Protein AF-0000000083111597 (afdb_homodimer)

Solvent-accessible surface area (backbone atoms only — not comparable to full-atom values): 18434 Å² total; per-residue (Å²): 134,82,78,75,77,78,80,79,78,76,76,79,63,82,72,73,72,82,71,74,77,73,72,79,72,72,71,72,65,56,97,67,39,36,37,60,84,30,27,34,78,43,50,42,91,71,59,70,67,36,67,46,85,88,50,60,86,83,31,44,30,33,30,76,76,36,69,44,53,78,35,78,45,59,27,33,34,40,36,35,31,22,46,19,25,28,46,39,30,24,26,28,64,31,47,38,44,32,36,26,36,36,45,50,37,26,38,33,31,38,76,65,86,56,77,88,45,34,39,79,37,43,48,56,10,37,39,36,37,36,50,65,33,38,25,33,38,30,19,58,50,89,44,89,57,48,18,32,33,44,38,32,41,46,24,42,27,70,75,42,61,73,54,78,90,48,69,64,63,38,81,88,135,84,80,79,78,79,82,80,80,79,77,80,68,81,75,72,73,80,72,74,78,74,71,79,70,74,70,74,64,56,98,68,41,36,38,61,85,32,28,33,77,44,52,44,90,70,59,70,66,35,68,46,85,86,49,59,87,83,31,44,30,31,32,76,77,36,69,46,54,79,35,77,43,59,25,33,34,41,36,36,31,21,47,19,26,28,45,38,29,26,26,28,65,30,48,39,46,32,35,26,35,37,45,48,37,26,39,32,33,39,79,64,85,55,74,88,45,33,39,80,35,42,48,55,10,37,38,37,36,35,49,67,32,38,24,32,38,30,19,58,50,89,45,89,58,46,17,33,32,44,38,32,41,46,24,42,28,71,74,42,60,74,54,78,90,48,68,64,62,39,79,88

Organism: NCBI:txid185642

Radius of gyration: 28.21 Å; Cα contacts (8 Å, |Δi|>4): 868; chains: 2; bounding box: 84×63×126 Å

Sequence (344 aa):
MLFAAPLLLAAVAAGDKPGRPGGIASSPPPASGPDPNETFVLPSDRIDFEPWGNLPPHSGEMAMLYGDFNKPGPYLVMMRWNPGWFSAPHTYATDRIQVVVSGTWFVNSGRDFQPGDAVPVGAGGYVKRAARTPHYDGVPADHADPAVIAVFGEGPVDMLLVDPAQPSWRRVMLFAAPLLLAAVAAGDKPGRPGGIASSPPPASGPDPNETFVLPSDRIDFEPWGNLPPHSGEMAMLYGDFNKPGPYLVMMRWNPGWFSAPHTYATDRIQVVVSGTWFVNSGRDFQPGDAVPVGAGGYVKRAARTPHYDGVPADHADPAVIAVFGEGPVDMLLVDPAQPSWRRV

Foldseek 3Di:
DPPPPPPPPPPPPPPPDPPDPPDPPLPPAPPDDDRCVVPNDDDPVRFDWDDDDPDDPQAKTKGWDADDLQDFDKTKMKMKGGAFKKFQKKFWQWKKKKFWAADWKWKDFDNDDDSVPTDIDGHGDIDMDHHPGIMMIGHHNPDDDMIMMIIMIGDNGPMGGSDPVDDRMDGD/DPPPDPDPPPPPPPPPDPPDPPDPPLPPAPPDDDRCVVPNDDDPVRFDWDDDDPDDPQAKTKGWDADDLQDFDKTKMKMKGGAFKKFQKKFWQWKKKKFWAADWKWKDFDNDDDSVPTDIDGHGDIDMDHHPGIMMIGHHNPDDDMIMMIIMIGDNGPMGGSDPVDDRMDGD

InterPro domains:
  IPR011051 RmlC-like cupin domain superfamily [SSF51182] (34-156)
  IPR014710 RmlC-like jelly roll fold [G3DSA:2.60.120.10] (44-166)

Secondary structure (DSSP, 8-state):
------------------------------SSS--TTTEEEE-GGG---EE-TTPPTTSEEEEEEES-TTSSEEEEEEEEEPTTEEEPSEE-SS-EEEEEEES-EEEEESSS--GGG-EEE-TT-EEEEPTT--EEEEE-TT--S-EEEEEEEEE----EES-TTS-SEEE-/------------------------------SSS--TTTEEEE-GGG---EE-TTPPTTSEEEEEEES-TTSSEEEEEEEEEPTTEEEPSEE-SS-EEEEEEES-EEEEESSS--GGG-EEE-TT-EEEEPTT--EEEEE-TT--S-EEEEEEEEE----EES-TTS-SEEE-

Structure (mmCIF, N/CA/C/O backbone):
data_AF-0000000083111597-model_v1
#
loop_
_entity.id
_entity.type
_entity.pdbx_description
1 polymer Cupin
#
loop_
_atom_site.group_PDB
_atom_site.id
_atom_site.type_symbol
_atom_site.label_atom_id
_atom_site.label_alt_id
_atom_site.label_comp_id
_atom_site.label_asym_id
_atom_site.label_entity_id
_atom_site.label_seq_id
_atom_site.pdbx_PDB_ins_code
_atom_site.Cartn_x
_atom_site.Cartn_y
_atom_site.Cartn_z
_atom_site.occupancy
_atom_site.B_iso_or_equiv
_atom_site.auth_seq_id
_atom_site.auth_comp_id
_atom_site.auth_asym_id
_atom_site.auth_atom_id
_atom_site.pdbx_PDB_model_num
ATOM 1 N N . MET A 1 1 ? 63.781 17.953 -49.719 1 25.58 1 MET A N 1
ATOM 2 C CA . MET A 1 1 ? 63.906 18.719 -48.5 1 25.58 1 MET A CA 1
ATOM 3 C C . MET A 1 1 ? 62.562 19.219 -48 1 25.58 1 MET A C 1
ATOM 5 O O . MET A 1 1 ? 62.219 20.391 -48.156 1 25.58 1 MET A O 1
ATOM 9 N N . LEU A 1 2 ? 61.531 18.422 -48.156 1 29.33 2 LEU A N 1
ATOM 10 C CA . LEU A 1 2 ? 60.125 18.844 -48.094 1 29.33 2 LEU A CA 1
ATOM 11 C C . LEU A 1 2 ? 59.781 19.328 -46.688 1 29.33 2 LEU A C 1
ATOM 13 O O . LEU A 1 2 ? 60 18.625 -45.719 1 29.33 2 LEU A O 1
ATOM 17 N N . PHE A 1 3 ? 59.688 20.688 -46.531 1 23.69 3 PHE A N 1
ATOM 18 C CA . PHE A 1 3 ? 59.531 21.469 -45.312 1 23.69 3 PHE A CA 1
ATOM 19 C C . PHE A 1 3 ? 58.219 21.109 -44.625 1 23.69 3 PHE A C 1
ATOM 21 O O . PHE A 1 3 ? 57.156 21.109 -45.25 1 23.69 3 PHE A O 1
ATOM 28 N N . ALA A 1 4 ? 58.25 20.25 -43.562 1 31.17 4 ALA A N 1
ATOM 29 C CA . ALA A 1 4 ? 57.219 19.734 -42.656 1 31.17 4 ALA A CA 1
ATOM 30 C C . ALA A 1 4 ? 56.562 20.875 -41.906 1 31.17 4 ALA A C 1
ATOM 32 O O . ALA A 1 4 ? 57.188 21.578 -41.125 1 31.17 4 ALA A O 1
ATOM 33 N N . ALA A 1 5 ? 55.625 21.594 -42.688 1 29.92 5 ALA A N 1
ATOM 34 C CA . ALA A 1 5 ? 55.062 22.766 -42.031 1 29.92 5 ALA A CA 1
ATOM 35 C C . ALA A 1 5 ? 54.5 22.406 -40.656 1 29.92 5 ALA A C 1
ATOM 37 O O . ALA A 1 5 ? 53.906 21.328 -40.469 1 29.92 5 ALA A O 1
ATOM 38 N N . PRO A 1 6 ? 55 23.031 -39.531 1 29.08 6 PRO A N 1
ATOM 39 C CA . PRO A 1 6 ? 54.688 22.844 -38.094 1 29.08 6 PRO A CA 1
ATOM 40 C C . PRO A 1 6 ? 53.25 23.203 -37.75 1 29.08 6 PRO A C 1
ATOM 42 O O . PRO A 1 6 ? 52.812 24.312 -38.062 1 29.08 6 PRO A O 1
ATOM 45 N N . LEU A 1 7 ? 52.25 22.266 -38.062 1 30.06 7 LEU A N 1
ATOM 46 C CA . LEU A 1 7 ? 50.875 22.641 -37.75 1 30.06 7 LEU A CA 1
ATOM 47 C C . LEU A 1 7 ? 50.719 23.141 -36.344 1 30.06 7 LEU A C 1
ATOM 49 O O . LEU A 1 7 ? 51.125 22.453 -35.375 1 30.06 7 LEU A O 1
ATOM 53 N N . LEU A 1 8 ? 50.688 24.469 -36.094 1 23.89 8 LEU A N 1
ATOM 54 C CA . LEU A 1 8 ? 50.531 25.219 -34.875 1 23.89 8 LEU A CA 1
ATOM 55 C C . LEU A 1 8 ? 49.281 24.75 -34.094 1 23.89 8 LEU A C 1
ATOM 57 O O . LEU A 1 8 ? 48.188 24.719 -34.656 1 23.89 8 LEU A O 1
ATOM 61 N N . LEU A 1 9 ? 49.406 23.875 -33.094 1 24.36 9 LEU A N 1
ATOM 62 C CA . LEU A 1 9 ? 48.438 23.375 -32.094 1 24.36 9 LEU A CA 1
ATOM 63 C C . LEU A 1 9 ? 47.844 24.531 -31.312 1 24.36 9 LEU A C 1
ATOM 65 O O . LEU A 1 9 ? 48.531 25.25 -30.594 1 24.36 9 LEU A O 1
ATOM 69 N N . ALA A 1 10 ? 47 25.406 -31.984 1 24.5 10 ALA A N 1
ATOM 70 C CA . ALA A 1 10 ? 46.438 26.453 -31.141 1 24.5 10 ALA A CA 1
ATOM 71 C C . ALA A 1 10 ? 45.719 25.844 -29.922 1 24.5 10 ALA A C 1
ATOM 73 O O . ALA A 1 10 ? 44.969 24.875 -30.062 1 24.5 10 ALA A O 1
ATOM 74 N N . ALA A 1 11 ? 46.312 25.953 -28.75 1 26.2 11 ALA A N 1
ATOM 75 C CA . ALA A 1 11 ? 45.812 25.688 -27.406 1 26.2 11 ALA A CA 1
ATOM 76 C C . ALA A 1 11 ? 44.531 26.438 -27.141 1 26.2 11 ALA A C 1
ATOM 78 O O . ALA A 1 11 ? 44.5 27.672 -27.203 1 26.2 11 ALA A O 1
ATOM 79 N N . VAL A 1 12 ? 43.406 26.047 -27.672 1 24.86 12 VAL A N 1
ATOM 80 C CA . VAL A 1 12 ? 42.156 26.75 -27.297 1 24.86 12 VAL A CA 1
ATOM 81 C C . VAL A 1 12 ? 42.062 26.812 -25.781 1 24.86 12 VAL A C 1
ATOM 83 O O . VAL A 1 12 ? 41.969 25.781 -25.109 1 24.86 12 VAL A O 1
ATOM 86 N N . ALA A 1 13 ? 42.625 27.766 -25.078 1 24.5 13 ALA A N 1
ATOM 87 C CA . ALA A 1 13 ? 42.531 28.062 -23.656 1 24.5 13 ALA A CA 1
ATOM 88 C C . ALA A 1 13 ? 41.094 28.281 -23.219 1 24.5 13 ALA A C 1
ATOM 90 O O . ALA A 1 13 ? 40.812 28.594 -22.062 1 24.5 13 ALA A O 1
ATOM 91 N N . ALA A 1 14 ? 40.031 28.25 -24.047 1 27.7 14 ALA A N 1
ATOM 92 C CA . ALA A 1 14 ? 38.969 29 -23.406 1 27.7 14 ALA A CA 1
ATOM 93 C C . ALA A 1 14 ? 38.625 28.422 -22.031 1 27.7 14 ALA A C 1
ATOM 95 O O . ALA A 1 14 ? 38.281 27.25 -21.922 1 27.7 14 ALA A O 1
ATOM 96 N N . GLY A 1 15 ? 39.281 28.828 -20.953 1 25.28 15 GLY A N 1
ATOM 97 C CA . GLY A 1 15 ? 38.969 28.625 -19.562 1 25.28 15 GLY A CA 1
ATOM 98 C C . GLY A 1 15 ? 37.5 28.906 -19.25 1 25.28 15 GLY A C 1
ATOM 99 O O . GLY A 1 15 ? 37.094 30.062 -19.062 1 25.28 15 GLY A O 1
ATOM 100 N N . ASP A 1 16 ? 36.562 28.438 -20.016 1 27.64 16 ASP A N 1
ATOM 101 C CA . ASP A 1 16 ? 35.25 28.922 -19.594 1 27.64 16 ASP A CA 1
ATOM 102 C C . ASP A 1 16 ? 35 28.656 -18.109 1 27.64 16 ASP A C 1
ATOM 104 O O . ASP A 1 16 ? 35.375 27.594 -17.594 1 27.64 16 ASP A O 1
ATOM 108 N N . LYS A 1 17 ? 34.938 29.688 -17.328 1 30.41 17 LYS A N 1
ATOM 109 C CA . LYS A 1 17 ? 34.625 29.734 -15.906 1 30.41 17 LYS A CA 1
ATOM 110 C C . LYS A 1 17 ? 33.406 28.859 -15.578 1 30.41 17 LYS A C 1
ATOM 112 O O . LYS A 1 17 ? 32.438 28.828 -16.312 1 30.41 17 LYS A O 1
ATOM 117 N N . PRO A 1 18 ? 33.5 27.859 -14.688 1 29.02 18 PRO A N 1
ATOM 118 C CA . PRO A 1 18 ? 32.406 27 -14.227 1 29.02 18 PRO A CA 1
ATOM 119 C C . PRO A 1 18 ? 31.172 27.781 -13.789 1 29.02 18 PRO A C 1
ATOM 121 O O . PRO A 1 18 ? 31.25 28.625 -12.883 1 29.02 18 PRO A O 1
ATOM 124 N N . GLY A 1 19 ? 30.359 28.312 -14.719 1 29.95 19 GLY A N 1
ATOM 125 C CA . GLY A 1 19 ? 29.172 28.984 -14.242 1 29.95 19 GLY A CA 1
ATOM 126 C C . GLY A 1 19 ? 28.469 28.25 -13.125 1 29.95 19 GLY A C 1
ATOM 127 O O . GLY A 1 19 ? 28.594 27.031 -13.008 1 29.95 19 GLY A O 1
ATOM 128 N N . ARG A 1 20 ? 28.219 28.969 -12 1 31.03 20 ARG A N 1
ATOM 129 C CA . ARG A 1 20 ? 27.5 28.531 -10.812 1 31.03 20 ARG A CA 1
ATOM 130 C C . ARG A 1 20 ? 26.203 27.828 -11.188 1 31.03 20 ARG A C 1
ATOM 132 O O . ARG A 1 20 ? 25.453 28.312 -12.031 1 31.03 20 ARG A O 1
ATOM 139 N N . PRO A 1 2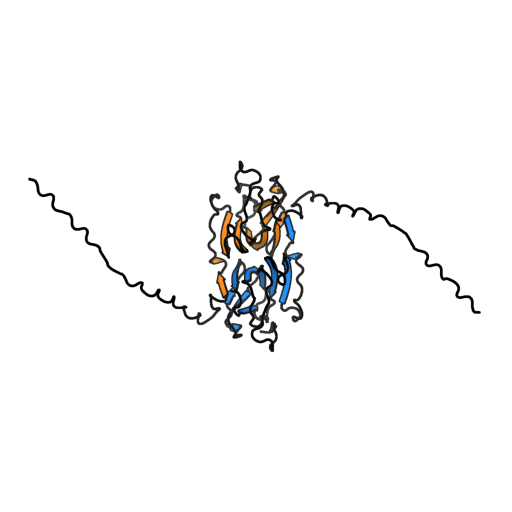1 ? 26.172 26.484 -11.086 1 29.11 21 PRO A N 1
ATOM 140 C CA . PRO A 1 21 ? 24.891 25.844 -11.367 1 29.11 21 PRO A CA 1
ATOM 141 C C . PRO A 1 21 ? 23.703 26.656 -10.875 1 29.11 21 PRO A C 1
ATOM 143 O O . PRO A 1 21 ? 23.734 27.203 -9.766 1 29.11 21 PRO A O 1
ATOM 146 N N . GLY A 1 22 ? 23.062 27.359 -11.758 1 28.8 22 GLY A N 1
ATOM 147 C CA . GLY A 1 22 ? 21.859 28.109 -11.422 1 28.8 22 GLY A CA 1
ATOM 148 C C . GLY A 1 22 ? 20.969 27.375 -10.438 1 28.8 22 GLY A C 1
ATOM 149 O O . GLY A 1 22 ? 20.922 26.141 -10.438 1 28.8 22 GLY A O 1
ATOM 150 N N . GLY A 1 23 ? 20.688 27.922 -9.32 1 28.41 23 GLY A N 1
ATOM 151 C CA . GLY A 1 23 ? 19.797 27.516 -8.25 1 28.41 23 GLY A CA 1
ATOM 152 C C . GLY A 1 23 ? 18.469 27.016 -8.75 1 28.41 23 GLY A C 1
ATOM 153 O O . GLY A 1 23 ? 17.844 27.625 -9.625 1 28.41 23 GLY A O 1
ATOM 154 N N . ILE A 1 24 ? 18.297 25.75 -9.008 1 31.2 24 ILE A N 1
ATOM 155 C CA . ILE A 1 24 ? 16.938 25.281 -9.273 1 31.2 24 ILE A CA 1
ATOM 156 C C . ILE A 1 24 ? 15.945 26.094 -8.438 1 31.2 24 ILE A C 1
ATOM 158 O O . ILE A 1 24 ? 16 26.078 -7.207 1 31.2 24 ILE A O 1
ATOM 162 N N . ALA A 1 25 ? 15.469 27.109 -8.969 1 35.25 25 ALA A N 1
ATOM 163 C CA . ALA A 1 25 ? 14.398 27.922 -8.391 1 35.25 25 ALA A CA 1
ATOM 164 C C . ALA A 1 25 ? 13.305 27.047 -7.785 1 35.25 25 ALA A C 1
ATOM 166 O O . ALA A 1 25 ? 12.766 26.172 -8.453 1 35.25 25 ALA A O 1
ATOM 167 N N . SER A 1 26 ? 13.289 26.734 -6.547 1 33.59 26 SER A N 1
ATOM 168 C CA . SER A 1 26 ? 12.148 26.141 -5.848 1 33.59 26 SER A CA 1
ATOM 169 C C . SER A 1 26 ? 10.836 26.781 -6.297 1 33.59 26 SER A C 1
ATOM 171 O O . SER A 1 26 ? 10.672 28 -6.207 1 33.59 26 SER A O 1
ATOM 173 N N . SER A 1 27 ? 10.242 26.297 -7.293 1 38.03 27 SER A N 1
ATOM 174 C CA . SER A 1 27 ? 8.953 26.891 -7.621 1 38.03 27 SER A CA 1
ATOM 175 C C . SER A 1 27 ? 8.172 27.234 -6.363 1 38.03 27 SER A C 1
ATOM 177 O O . SER A 1 27 ? 8.25 26.516 -5.359 1 38.03 27 SER A O 1
ATOM 179 N N . PRO A 1 28 ? 7.73 28.391 -6.184 1 42.41 28 PRO A N 1
ATOM 180 C CA . PRO A 1 28 ? 6.926 28.75 -5.016 1 42.41 28 PRO A CA 1
ATOM 181 C C . PRO A 1 28 ? 5.828 27.734 -4.715 1 42.41 28 PRO A C 1
ATOM 183 O O . PRO A 1 28 ? 5.359 27.047 -5.621 1 42.41 28 PRO A O 1
ATOM 186 N N . PRO A 1 29 ? 5.656 27.312 -3.482 1 47.03 29 PRO A N 1
ATOM 187 C CA . PRO A 1 29 ? 4.523 26.453 -3.119 1 47.03 29 PRO A CA 1
ATOM 188 C C . PRO A 1 29 ? 3.209 26.922 -3.744 1 47.03 29 PRO A C 1
ATOM 190 O O . PRO A 1 29 ? 3.031 28.109 -3.998 1 47.03 29 PRO A O 1
ATOM 193 N N . PRO A 1 30 ? 2.51 26.016 -4.348 1 48.88 30 PRO A N 1
ATOM 194 C CA . PRO A 1 30 ? 1.221 26.422 -4.918 1 48.88 30 PRO A CA 1
ATOM 195 C C . PRO A 1 30 ? 0.364 27.203 -3.934 1 48.88 30 PRO A C 1
ATOM 197 O O . PRO A 1 30 ? 0.511 27.062 -2.719 1 48.88 30 PRO A O 1
ATOM 200 N N . ALA A 1 31 ? -0.344 28.188 -4.375 1 57.16 31 ALA A N 1
ATOM 201 C CA . ALA A 1 31 ? -1.233 29.062 -3.602 1 57.16 31 ALA A CA 1
ATOM 202 C C . ALA A 1 31 ? -2.178 28.234 -2.732 1 57.16 31 ALA A C 1
ATOM 204 O O . ALA A 1 31 ? -2.561 28.656 -1.641 1 57.16 31 ALA A O 1
ATOM 205 N N . SER A 1 32 ? -2.598 26.922 -3.232 1 74.88 32 SER A N 1
ATOM 206 C CA . SER A 1 32 ? -3.414 26 -2.443 1 74.88 32 SER A CA 1
ATOM 207 C C . SER A 1 32 ? -2.941 24.562 -2.602 1 74.88 32 SER A C 1
ATOM 209 O O . SER A 1 32 ? -2.359 24.203 -3.629 1 74.88 32 SER A O 1
ATOM 211 N N . GLY A 1 33 ? -2.896 23.859 -1.479 1 86.06 33 GLY A N 1
ATOM 212 C CA . GLY A 1 33 ? -2.463 22.469 -1.501 1 86.06 33 GLY A CA 1
ATOM 213 C C . GLY A 1 33 ? -1.081 22.281 -0.911 1 86.06 33 GLY A C 1
ATOM 214 O O . GLY A 1 33 ? -0.464 23.219 -0.422 1 86.06 33 GLY A O 1
ATOM 215 N N . PRO A 1 34 ? -0.631 21.078 -0.954 1 96.19 34 PRO A N 1
ATOM 216 C CA . PRO A 1 34 ? 0.645 20.766 -0.304 1 96.19 34 PRO A CA 1
ATOM 217 C C . PRO A 1 34 ? 1.851 21.188 -1.141 1 96.19 34 PRO A C 1
ATOM 219 O O . PRO A 1 34 ? 1.774 21.203 -2.371 1 96.19 34 PRO A O 1
ATOM 222 N N . ASP A 1 35 ? 2.959 21.609 -0.477 1 96.12 35 ASP A N 1
ATOM 223 C CA . ASP A 1 35 ? 4.273 21.688 -1.103 1 96.12 35 ASP A CA 1
ATOM 224 C C . ASP A 1 35 ? 4.727 20.312 -1.615 1 96.12 35 ASP A C 1
ATOM 226 O O . ASP A 1 35 ? 4.914 19.391 -0.831 1 96.12 35 ASP A O 1
ATOM 230 N N . PRO A 1 36 ? 4.945 20.156 -2.908 1 96.12 36 PRO A N 1
ATOM 231 C CA . PRO A 1 36 ? 5.254 18.828 -3.455 1 96.12 36 PRO A CA 1
ATOM 232 C C . PRO A 1 36 ? 6.586 18.281 -2.949 1 96.12 36 PRO A C 1
ATOM 234 O O . PRO A 1 36 ? 6.84 17.078 -3.057 1 96.12 36 PRO A O 1
ATOM 237 N N . ASN A 1 37 ? 7.469 19.109 -2.4 1 96.75 37 ASN A N 1
ATOM 238 C CA . ASN A 1 37 ? 8.719 18.625 -1.821 1 96.75 37 ASN A CA 1
ATOM 239 C C . ASN A 1 37 ? 8.5 18.031 -0.431 1 96.75 37 ASN A C 1
ATOM 241 O O . ASN A 1 37 ? 9.367 17.328 0.092 1 96.75 37 ASN A O 1
ATOM 245 N N . GLU A 1 38 ? 7.371 18.359 0.143 1 98.38 38 GLU A N 1
ATOM 246 C CA . GLU A 1 38 ? 7.012 17.844 1.455 1 98.38 38 GLU A CA 1
ATOM 247 C C . GLU A 1 38 ? 5.992 16.703 1.337 1 98.38 38 GLU A C 1
ATOM 249 O O . GLU A 1 38 ? 6.129 15.672 1.984 1 98.38 38 GLU A O 1
ATOM 254 N N . THR A 1 39 ? 5.031 16.969 0.562 1 98.62 39 THR A N 1
ATOM 255 C CA . THR A 1 39 ? 3.959 16.016 0.268 1 98.62 39 THR A CA 1
ATOM 256 C C . THR A 1 39 ? 3.707 15.945 -1.235 1 98.62 39 THR A C 1
ATOM 258 O O . THR A 1 39 ? 3.225 16.906 -1.842 1 98.62 39 THR A O 1
ATOM 261 N N . PHE A 1 40 ? 4.066 14.844 -1.826 1 98.56 40 PHE A N 1
ATOM 262 C CA . PHE A 1 40 ? 3.836 14.586 -3.242 1 98.56 40 PHE A CA 1
ATOM 263 C C . PHE A 1 40 ? 2.533 13.82 -3.449 1 98.56 40 PHE A C 1
ATOM 265 O O . PHE A 1 40 ? 2.256 12.852 -2.736 1 98.56 40 PHE A O 1
ATOM 272 N N . VAL A 1 41 ? 1.703 14.258 -4.395 1 98.69 41 VAL A N 1
ATOM 273 C CA . VAL A 1 41 ? 0.417 13.625 -4.684 1 98.69 41 VAL A CA 1
ATOM 274 C C . VAL A 1 41 ? 0.357 13.227 -6.156 1 98.69 41 VAL A C 1
ATOM 276 O O . VAL A 1 41 ? 0.656 14.039 -7.039 1 98.69 41 VAL A O 1
ATOM 279 N N . LEU A 1 42 ? 0.018 12.031 -6.449 1 98.75 42 LEU A N 1
ATOM 280 C CA . LEU A 1 42 ? -0.251 11.516 -7.785 1 98.75 42 LEU A CA 1
ATOM 281 C C . LEU A 1 42 ? -1.619 10.844 -7.844 1 98.75 42 LEU A C 1
ATOM 283 O O . LEU A 1 42 ? -1.775 9.703 -7.398 1 98.75 42 LEU A O 1
ATOM 287 N N . PRO A 1 43 ? -2.615 11.555 -8.43 1 98.56 43 PRO A N 1
ATOM 288 C CA . PRO A 1 43 ? -3.939 10.938 -8.555 1 98.56 43 PRO A CA 1
ATOM 289 C C . PRO A 1 43 ? -3.922 9.664 -9.391 1 98.56 43 PRO A C 1
ATOM 291 O O . PRO A 1 43 ? -3.064 9.508 -10.266 1 98.56 43 PRO A O 1
ATOM 294 N N . SER A 1 44 ? -4.91 8.82 -9.102 1 98.56 44 SER A N 1
ATOM 295 C CA . SER A 1 44 ? -4.922 7.496 -9.719 1 98.56 44 SER A CA 1
ATOM 296 C C . SER A 1 44 ? -4.988 7.594 -11.242 1 98.56 44 SER A C 1
ATOM 298 O O . SER A 1 44 ? -4.402 6.773 -11.945 1 98.56 44 SER A O 1
ATOM 300 N N . ASP A 1 45 ? -5.648 8.578 -11.766 1 97.75 45 ASP A N 1
ATOM 301 C CA . ASP A 1 45 ? -5.863 8.688 -13.203 1 97.75 45 ASP A CA 1
ATOM 302 C C . ASP A 1 45 ? -4.613 9.219 -13.906 1 97.75 45 ASP A C 1
ATOM 304 O O . ASP A 1 45 ? -4.559 9.258 -15.133 1 97.75 45 ASP A O 1
ATOM 308 N N . ARG A 1 46 ? -3.596 9.617 -13.117 1 98.19 46 ARG A N 1
ATOM 309 C CA . ARG A 1 46 ? -2.355 10.125 -13.695 1 98.19 46 ARG A CA 1
ATOM 310 C C . ARG A 1 46 ? -1.229 9.109 -13.547 1 98.19 46 ARG A C 1
ATOM 312 O O . ARG A 1 46 ? -0.082 9.391 -13.906 1 98.19 46 ARG A O 1
ATOM 319 N N . ILE A 1 47 ? -1.553 8.016 -12.945 1 98.31 47 ILE A N 1
ATOM 320 C CA . ILE A 1 47 ? -0.557 6.953 -12.867 1 98.31 47 ILE A CA 1
ATOM 321 C C . ILE A 1 47 ? -0.375 6.316 -14.242 1 98.31 47 ILE A C 1
ATOM 323 O O . ILE A 1 47 ? -1.341 5.844 -14.844 1 98.31 47 ILE A O 1
ATOM 327 N N . ASP A 1 48 ? 0.825 6.289 -14.727 1 96.19 48 ASP A N 1
ATOM 328 C CA . ASP A 1 48 ? 1.152 5.789 -16.062 1 96.19 48 ASP A CA 1
ATOM 329 C C . ASP A 1 48 ? 1.598 4.328 -16 1 96.19 48 ASP A C 1
ATOM 331 O O . ASP A 1 48 ? 2.785 4.043 -15.844 1 96.19 48 ASP A O 1
ATOM 335 N N . PHE A 1 49 ? 0.626 3.486 -16.234 1 96.5 49 PHE A N 1
ATOM 336 C CA . PHE A 1 49 ? 0.926 2.059 -16.266 1 96.5 49 PHE A CA 1
ATOM 337 C C . PHE A 1 49 ? 1.586 1.68 -17.594 1 96.5 49 PHE A C 1
ATOM 339 O O . PHE A 1 49 ? 1.153 2.121 -18.656 1 96.5 49 PHE A O 1
ATOM 34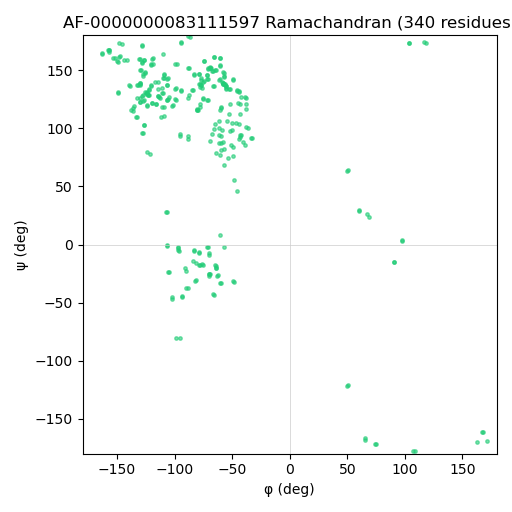6 N N . GLU A 1 50 ? 2.607 0.889 -17.453 1 94.12 50 GLU A N 1
ATOM 347 C CA . GLU A 1 50 ? 3.291 0.375 -18.641 1 94.12 50 GLU A CA 1
ATOM 348 C C . GLU A 1 50 ? 3.363 -1.149 -18.609 1 94.12 50 GLU A C 1
ATOM 350 O O . GLU A 1 50 ? 3.449 -1.755 -17.547 1 94.12 50 GLU A O 1
ATOM 355 N N . PRO A 1 51 ? 3.318 -1.689 -19.828 1 90.88 51 PRO A N 1
ATOM 356 C CA . PRO A 1 51 ? 3.551 -3.135 -19.828 1 90.88 51 PRO A CA 1
ATOM 357 C C . PRO A 1 51 ? 4.891 -3.518 -19.203 1 90.88 51 PRO A C 1
ATOM 359 O O . PRO A 1 51 ? 5.879 -2.801 -19.359 1 90.88 51 PRO A O 1
ATOM 362 N N . TRP A 1 52 ? 4.758 -4.465 -18.516 1 78 52 TRP A N 1
ATOM 363 C CA . TRP A 1 52 ? 5.988 -4.977 -17.922 1 78 52 TRP A CA 1
ATOM 364 C C . TRP A 1 52 ? 6.793 -5.773 -18.938 1 78 52 TRP A C 1
ATOM 366 O O . TRP A 1 52 ? 6.34 -6.812 -19.422 1 78 52 TRP A O 1
ATOM 376 N N . GLY A 1 53 ? 7.992 -5.297 -19.203 1 76 53 GLY A N 1
ATOM 377 C CA . GLY A 1 53 ? 8.914 -6.039 -20.047 1 76 53 GLY A CA 1
ATOM 378 C C . GLY A 1 53 ? 8.305 -6.477 -21.359 1 76 53 GLY A C 1
ATOM 379 O O . GLY A 1 53 ? 7.82 -5.648 -22.141 1 76 53 GLY A O 1
ATOM 380 N N . ASN A 1 54 ? 8.367 -7.816 -21.453 1 80.75 54 ASN A N 1
ATOM 381 C CA . ASN A 1 54 ? 7.957 -8.453 -22.703 1 80.75 54 ASN A CA 1
ATOM 382 C C . ASN A 1 54 ? 6.617 -9.172 -22.547 1 80.75 54 ASN A C 1
ATOM 384 O O . ASN A 1 54 ? 6.328 -10.117 -23.281 1 80.75 54 ASN A O 1
ATOM 388 N N . LEU A 1 55 ? 5.898 -8.625 -21.641 1 85.88 55 LEU A N 1
ATOM 389 C CA . LEU A 1 55 ? 4.59 -9.242 -21.453 1 85.88 55 LEU A CA 1
ATOM 390 C C . LEU A 1 55 ? 3.676 -8.945 -22.641 1 85.88 55 LEU A C 1
ATOM 392 O O . LEU A 1 55 ? 3.824 -7.914 -23.297 1 85.88 55 LEU A O 1
ATOM 396 N N . PRO A 1 56 ? 2.738 -9.922 -22.844 1 84.38 56 PRO A N 1
ATOM 397 C CA . PRO A 1 56 ? 1.762 -9.648 -23.906 1 84.38 56 PRO A CA 1
ATOM 398 C C . PRO A 1 56 ? 0.978 -8.359 -23.656 1 84.38 56 PRO A C 1
ATOM 400 O O . PRO A 1 56 ? 0.729 -7.992 -22.516 1 84.38 56 PRO A O 1
ATOM 403 N N . PRO A 1 57 ? 0.645 -7.762 -24.797 1 83.38 57 PRO A N 1
ATOM 404 C CA . PRO A 1 57 ? -0.184 -6.566 -24.625 1 83.38 57 PRO A CA 1
ATOM 405 C C . PRO A 1 57 ? -1.47 -6.844 -23.844 1 83.38 57 PRO A C 1
ATOM 407 O O . PRO A 1 57 ? -2.078 -7.902 -24.016 1 83.38 57 PRO A O 1
ATOM 410 N N . HIS A 1 58 ? -1.88 -5.992 -22.938 1 85.56 58 HIS A N 1
ATOM 411 C CA . HIS A 1 58 ? -3.119 -6.02 -22.156 1 85.56 58 HIS A CA 1
ATOM 412 C C . HIS A 1 58 ? -3.139 -7.191 -21.188 1 85.56 58 HIS A C 1
ATOM 414 O O . HIS A 1 58 ? -4.184 -7.805 -20.969 1 85.56 58 HIS A O 1
ATOM 420 N N . SER A 1 59 ? -1.997 -7.664 -20.766 1 92.56 59 SER A N 1
ATOM 421 C CA . SER A 1 59 ? -1.915 -8.711 -19.766 1 92.56 59 SER A CA 1
ATOM 422 C C . SER A 1 59 ? -1.637 -8.133 -18.375 1 92.56 59 SER A C 1
ATOM 424 O O . SER A 1 59 ? -2.566 -7.801 -17.641 1 92.56 59 SER A O 1
ATOM 426 N N . GLY A 1 60 ? -0.423 -7.84 -18.141 1 94.25 60 GLY A N 1
ATOM 427 C CA . GLY A 1 60 ? -0.005 -7.168 -16.922 1 94.25 60 GLY A CA 1
ATOM 428 C C . GLY A 1 60 ? 0.694 -5.844 -17.172 1 94.25 60 GLY A C 1
ATOM 429 O O . GLY A 1 60 ? 1.457 -5.715 -18.141 1 94.25 60 GLY A O 1
ATOM 430 N N . GLU A 1 61 ? 0.35 -4.883 -16.406 1 96 61 GLU A N 1
ATOM 431 C CA . GLU A 1 61 ? 0.995 -3.572 -16.453 1 96 61 GLU A CA 1
ATOM 432 C C . GLU A 1 61 ? 1.457 -3.139 -15.07 1 96 61 GLU A C 1
ATOM 434 O O . GLU A 1 61 ? 0.994 -3.672 -14.055 1 96 61 GLU A O 1
ATOM 439 N N . MET A 1 62 ? 2.455 -2.242 -15.062 1 96.25 62 MET A N 1
ATOM 440 C CA . MET A 1 62 ? 2.887 -1.756 -13.758 1 96.25 62 MET A CA 1
ATOM 441 C C . MET A 1 62 ? 3.361 -0.309 -13.844 1 96.25 62 MET A C 1
ATOM 443 O O . MET A 1 62 ? 3.598 0.206 -14.938 1 96.25 62 MET A O 1
ATOM 447 N N . ALA A 1 63 ? 3.434 0.35 -12.773 1 97.81 63 ALA A N 1
ATOM 448 C CA . ALA A 1 63 ? 4.02 1.67 -12.547 1 97.81 63 ALA A CA 1
ATOM 449 C C . ALA A 1 63 ? 4.855 1.691 -11.273 1 97.81 63 ALA A C 1
ATOM 451 O O . ALA A 1 63 ? 4.344 1.427 -10.18 1 97.81 63 ALA A O 1
ATOM 452 N N . MET A 1 64 ? 6.141 1.947 -11.383 1 97.81 64 MET A N 1
ATOM 453 C CA . MET A 1 64 ? 6.996 2.119 -10.211 1 97.81 64 MET A CA 1
ATOM 454 C C . MET A 1 64 ? 6.836 3.518 -9.617 1 97.81 64 MET A C 1
ATOM 456 O O . MET A 1 64 ? 7.211 4.508 -10.25 1 97.81 64 MET A O 1
ATOM 460 N N . LEU A 1 65 ? 6.348 3.576 -8.438 1 98.81 65 LEU A N 1
ATOM 461 C CA . LEU A 1 65 ? 5.98 4.883 -7.898 1 98.81 65 LEU A CA 1
ATOM 462 C C . LEU A 1 65 ? 6.988 5.344 -6.852 1 98.81 65 LEU A C 1
ATOM 464 O O . LEU A 1 65 ? 7.078 6.535 -6.551 1 98.81 65 LEU A O 1
ATOM 468 N N . TYR A 1 66 ? 7.707 4.418 -6.234 1 98.81 66 TYR A N 1
ATOM 469 C CA . TYR A 1 66 ? 8.711 4.727 -5.227 1 98.81 66 TYR A CA 1
ATOM 470 C C . TYR A 1 66 ? 9.836 3.697 -5.246 1 98.81 66 TYR A C 1
ATOM 472 O O . TYR A 1 66 ? 9.586 2.492 -5.195 1 98.81 66 TYR A O 1
ATOM 480 N N . GLY A 1 67 ? 11.039 4.18 -5.258 1 98.56 67 GLY A N 1
ATOM 481 C CA . GLY A 1 67 ? 12.188 3.289 -5.273 1 98.56 67 GLY A CA 1
ATOM 482 C C . GLY A 1 67 ? 12.289 2.473 -6.547 1 98.56 67 GLY A C 1
ATOM 483 O O . GLY A 1 67 ? 11.711 2.836 -7.574 1 98.56 67 GLY A O 1
ATOM 484 N N . ASP A 1 68 ? 13.156 1.511 -6.488 1 98.19 68 ASP A N 1
ATOM 485 C CA . ASP A 1 68 ? 13.438 0.529 -7.527 1 98.19 68 ASP A CA 1
ATOM 486 C C . ASP A 1 68 ? 13.562 -0.875 -6.941 1 98.19 68 ASP A C 1
ATOM 488 O O . ASP A 1 68 ? 14.5 -1.16 -6.195 1 98.19 68 ASP A O 1
ATOM 492 N N . PHE A 1 69 ? 12.586 -1.745 -7.355 1 97.56 69 PHE A N 1
ATOM 493 C CA . PHE A 1 69 ? 12.555 -3.041 -6.688 1 97.56 69 PHE A CA 1
ATOM 494 C C . PHE A 1 69 ? 13.75 -3.891 -7.102 1 97.56 69 PHE A C 1
ATOM 496 O O . PHE A 1 69 ? 13.961 -4.98 -6.562 1 97.56 69 PHE A O 1
ATOM 503 N N . ASN A 1 70 ? 14.617 -3.434 -7.996 1 97.5 70 ASN A N 1
ATOM 504 C CA . ASN A 1 70 ? 15.836 -4.141 -8.383 1 97.5 70 ASN A CA 1
ATOM 505 C C . ASN A 1 70 ? 17.047 -3.643 -7.594 1 97.5 70 ASN A C 1
ATOM 507 O O . ASN A 1 70 ? 18.156 -4.145 -7.773 1 97.5 70 ASN A O 1
ATOM 511 N N . LYS A 1 71 ? 16.875 -2.648 -6.824 1 98.5 71 LYS A N 1
ATOM 512 C CA . LYS A 1 71 ? 17.938 -2.049 -6.02 1 98.5 71 LYS A CA 1
ATOM 513 C C . LYS A 1 71 ? 17.609 -2.139 -4.531 1 98.5 71 LYS A C 1
ATOM 515 O O . LYS A 1 71 ? 16.453 -2.326 -4.152 1 98.5 71 LYS A O 1
ATOM 520 N N . PRO A 1 72 ? 18.641 -2.012 -3.697 1 98.38 72 PRO A N 1
ATOM 521 C CA . PRO A 1 72 ? 18.375 -2.039 -2.258 1 98.38 72 PRO A CA 1
ATOM 522 C C . PRO A 1 72 ? 17.453 -0.902 -1.808 1 98.38 72 PRO A C 1
ATOM 524 O O . PRO A 1 72 ? 17.578 0.226 -2.291 1 98.38 72 PRO A O 1
ATOM 527 N N . GLY A 1 73 ? 16.562 -1.204 -0.865 1 98.12 73 GLY A N 1
ATOM 528 C CA . GLY A 1 73 ? 15.703 -0.189 -0.271 1 98.12 73 GLY A CA 1
ATOM 529 C C . GLY A 1 73 ? 14.227 -0.44 -0.507 1 98.12 73 GLY A C 1
ATOM 530 O O . GLY A 1 73 ? 13.859 -1.386 -1.205 1 98.12 73 GLY A O 1
ATOM 531 N N . PRO A 1 74 ? 13.391 0.367 0.125 1 98.75 74 PRO A N 1
ATOM 532 C CA . PRO A 1 74 ? 11.945 0.212 -0.025 1 98.75 74 PRO A CA 1
ATOM 533 C C . PRO A 1 74 ? 11.453 0.571 -1.426 1 98.75 74 PRO A C 1
ATOM 535 O O . PRO A 1 74 ? 12.07 1.386 -2.111 1 98.75 74 PRO A O 1
ATOM 538 N N . TYR A 1 75 ? 10.328 -0.075 -1.813 1 98.81 75 TYR A N 1
ATOM 539 C CA . TYR A 1 75 ? 9.719 0.259 -3.096 1 98.81 75 TYR A CA 1
ATOM 540 C C . TYR A 1 75 ? 8.203 0.185 -3.01 1 98.81 75 TYR A C 1
ATOM 542 O O . TYR A 1 75 ? 7.652 -0.438 -2.096 1 98.81 75 TYR A O 1
ATOM 550 N N . LEU A 1 76 ? 7.543 0.863 -3.918 1 98.94 76 LEU A N 1
ATOM 551 C CA . LEU A 1 76 ? 6.133 0.707 -4.258 1 98.94 76 LEU A CA 1
ATOM 552 C C . LEU A 1 76 ? 5.949 0.567 -5.766 1 98.94 76 LEU A C 1
ATOM 554 O O . LEU A 1 76 ? 6.395 1.427 -6.531 1 98.94 76 LEU A O 1
ATOM 558 N N . VAL A 1 77 ? 5.301 -0.465 -6.137 1 98.69 77 VAL A N 1
ATOM 559 C CA . VAL A 1 77 ? 4.875 -0.647 -7.52 1 98.69 77 VAL A CA 1
ATOM 560 C C . VAL A 1 77 ? 3.367 -0.886 -7.566 1 98.69 77 VAL A C 1
ATOM 562 O O . VAL A 1 77 ? 2.834 -1.677 -6.785 1 98.69 77 VAL A O 1
ATOM 565 N N . MET A 1 78 ? 2.695 -0.166 -8.398 1 98.75 78 MET A N 1
ATOM 566 C CA . MET A 1 78 ? 1.31 -0.499 -8.711 1 98.75 78 MET A CA 1
ATOM 567 C C . MET A 1 78 ? 1.237 -1.503 -9.859 1 98.75 78 MET A C 1
ATOM 569 O O . MET A 1 78 ? 1.849 -1.298 -10.906 1 98.75 78 MET A O 1
ATOM 573 N N . MET A 1 79 ? 0.508 -2.561 -9.617 1 97.94 79 MET A N 1
ATOM 574 C CA . MET A 1 79 ? 0.361 -3.594 -10.641 1 97.94 79 MET A CA 1
ATOM 575 C C . MET A 1 79 ? -1.094 -3.719 -11.078 1 97.94 79 MET A C 1
ATOM 577 O O . MET A 1 79 ? -2.006 -3.662 -10.25 1 97.94 79 MET A O 1
ATOM 581 N N . ARG A 1 80 ? -1.258 -3.887 -12.336 1 97.5 80 ARG A N 1
ATOM 582 C CA . ARG A 1 80 ? -2.576 -4.141 -12.914 1 97.5 80 ARG A CA 1
ATOM 583 C C . ARG A 1 80 ? -2.607 -5.484 -13.633 1 97.5 80 ARG A C 1
ATOM 585 O O . ARG A 1 80 ? -1.809 -5.723 -14.547 1 97.5 80 ARG A O 1
ATOM 592 N N . TRP A 1 81 ? -3.486 -6.32 -13.211 1 97.25 81 TRP A N 1
ATOM 593 C CA . TRP A 1 81 ? -3.729 -7.617 -13.836 1 97.25 81 TRP A CA 1
ATOM 594 C C . TRP A 1 81 ? -4.992 -7.578 -14.688 1 97.25 81 TRP A C 1
ATOM 596 O O . TRP A 1 81 ? -6.094 -7.375 -14.172 1 97.25 81 TRP A O 1
ATOM 606 N N . ASN A 1 82 ? -4.875 -7.824 -15.938 1 96.94 82 ASN A N 1
ATOM 607 C CA . ASN A 1 82 ? -6.051 -7.914 -16.797 1 96.94 82 ASN A CA 1
ATOM 608 C C . ASN A 1 82 ? -6.625 -9.328 -16.812 1 96.94 82 ASN A C 1
ATOM 610 O O . ASN A 1 82 ? -5.898 -10.297 -16.625 1 96.94 82 ASN A O 1
ATOM 614 N N . PRO A 1 83 ? -7.914 -9.383 -17.047 1 97.62 83 PRO A N 1
ATOM 615 C CA . PRO A 1 83 ? -8.562 -10.695 -17.047 1 97.62 83 PRO A CA 1
ATOM 616 C C . PRO A 1 83 ? -7.945 -11.656 -18.062 1 97.62 83 PRO A C 1
ATOM 618 O O . PRO A 1 83 ? -7.594 -11.25 -19.172 1 97.62 83 PRO A O 1
ATOM 621 N N . GLY A 1 84 ? -7.797 -12.938 -17.594 1 97.56 84 GLY A N 1
ATOM 622 C CA . GLY A 1 84 ? -7.332 -13.992 -18.484 1 97.56 84 GLY A CA 1
ATOM 623 C C . GLY A 1 84 ? -5.848 -14.266 -18.359 1 97.56 84 GLY A C 1
ATOM 624 O O . GLY A 1 84 ? -5.309 -15.125 -19.062 1 97.56 84 GLY A O 1
ATOM 625 N N . TRP A 1 85 ? -5.18 -13.578 -17.438 1 96.56 85 TRP A N 1
ATOM 626 C CA . TRP A 1 85 ? -3.729 -13.719 -17.344 1 96.56 85 TRP A CA 1
ATOM 627 C C . TRP A 1 85 ? -3.299 -14 -15.914 1 96.56 85 TRP A C 1
ATOM 629 O O . TRP A 1 85 ? -3.85 -13.43 -14.969 1 96.56 85 TRP A O 1
ATOM 639 N N . PHE A 1 86 ? -2.33 -14.922 -15.773 1 97.19 86 PHE A N 1
ATOM 640 C CA . PHE A 1 86 ? -1.667 -15.234 -14.516 1 97.19 86 PHE A CA 1
ATOM 641 C C . PHE A 1 86 ? -0.152 -15.195 -14.672 1 97.19 86 PHE A C 1
ATOM 643 O O . PHE A 1 86 ? 0.371 -15.453 -15.758 1 97.19 86 PHE A O 1
ATOM 650 N N . SER A 1 87 ? 0.522 -14.859 -13.633 1 96.38 87 SER A N 1
ATOM 651 C CA . SER A 1 87 ? 1.952 -15.141 -13.57 1 96.38 87 SER A CA 1
ATOM 652 C C . SER A 1 87 ? 2.211 -16.641 -13.461 1 96.38 87 SER A C 1
ATOM 654 O O . SER A 1 87 ? 1.384 -17.391 -12.93 1 96.38 87 SER A O 1
ATOM 656 N N . ALA A 1 88 ? 3.393 -17.062 -13.961 1 96.25 88 ALA A N 1
ATOM 657 C CA . ALA A 1 88 ? 3.887 -18.406 -13.641 1 96.25 88 ALA A CA 1
ATOM 658 C C . ALA A 1 88 ? 4.398 -18.469 -12.203 1 96.25 88 ALA A C 1
ATOM 660 O O . ALA A 1 88 ? 4.727 -17.438 -11.609 1 96.25 88 ALA A O 1
ATOM 661 N N . PRO A 1 89 ? 4.441 -19.672 -11.664 1 98.19 89 PRO A N 1
ATOM 662 C CA . PRO A 1 89 ? 5.008 -19.781 -10.32 1 98.19 89 PRO A CA 1
ATOM 663 C C . PRO A 1 89 ? 6.418 -19.203 -10.227 1 98.19 89 PRO A C 1
ATOM 665 O O . PRO A 1 89 ? 7.266 -19.5 -11.078 1 98.19 89 PRO A O 1
ATOM 668 N N . HIS A 1 90 ? 6.703 -18.453 -9.258 1 98.5 90 HIS A N 1
ATOM 669 C CA . HIS A 1 90 ? 7.977 -17.766 -9.055 1 98.5 90 HIS A CA 1
ATOM 670 C C . HIS A 1 90 ? 8.188 -17.406 -7.59 1 98.5 90 HIS A C 1
ATOM 672 O O . HIS A 1 90 ? 7.277 -17.578 -6.77 1 98.5 90 HIS A O 1
ATOM 678 N N . THR A 1 91 ? 9.43 -17.016 -7.246 1 98.69 91 THR A N 1
ATOM 679 C CA . THR A 1 91 ? 9.781 -16.562 -5.906 1 98.69 91 THR A CA 1
ATOM 680 C C . THR A 1 91 ? 10.469 -15.195 -5.961 1 98.69 91 THR A C 1
ATOM 682 O O . THR A 1 91 ? 10.969 -14.789 -7.012 1 98.69 91 THR A O 1
ATOM 685 N N . TYR A 1 92 ? 10.453 -14.508 -4.875 1 98.75 92 TYR A N 1
ATOM 686 C CA . TYR A 1 92 ? 11.219 -13.289 -4.652 1 98.75 92 TYR A CA 1
ATOM 687 C C . TYR A 1 92 ? 12.156 -13.445 -3.461 1 98.75 92 TYR A C 1
ATOM 689 O O . TYR A 1 92 ? 11.875 -14.211 -2.535 1 98.75 92 TYR A O 1
ATOM 697 N N . ALA A 1 93 ? 13.25 -12.664 -3.445 1 98.81 93 ALA A N 1
ATOM 698 C CA . ALA A 1 93 ? 14.25 -12.758 -2.383 1 98.81 93 ALA A CA 1
ATOM 699 C C . ALA A 1 93 ? 13.742 -12.109 -1.098 1 98.81 93 ALA A C 1
ATOM 701 O O . ALA A 1 93 ? 14.297 -12.344 -0.02 1 98.81 93 ALA A O 1
ATOM 702 N N . THR A 1 94 ? 12.75 -11.312 -1.207 1 98.69 94 THR A N 1
ATOM 703 C CA . THR A 1 94 ? 12.211 -10.57 -0.07 1 98.69 94 THR A CA 1
ATOM 704 C C . THR A 1 94 ? 10.703 -10.742 0.018 1 98.69 94 THR A C 1
ATOM 706 O O . THR A 1 94 ? 10.062 -11.203 -0.936 1 98.69 94 THR A O 1
ATOM 709 N N . ASP A 1 95 ? 10.133 -10.492 1.215 1 98.88 95 ASP A N 1
ATOM 710 C CA . ASP A 1 95 ? 8.68 -10.516 1.352 1 98.88 95 ASP A CA 1
ATOM 711 C C . ASP A 1 95 ? 8.016 -9.531 0.382 1 98.88 95 ASP A C 1
ATOM 713 O O . ASP A 1 95 ? 8.555 -8.461 0.116 1 98.88 95 ASP A O 1
ATOM 717 N N . ARG A 1 96 ? 6.887 -9.891 -0.121 1 98.81 96 ARG A N 1
ATOM 718 C CA . ARG A 1 96 ? 6.004 -8.961 -0.816 1 98.81 96 ARG A CA 1
ATOM 719 C C . ARG A 1 96 ? 4.809 -8.586 0.052 1 98.81 96 ARG A C 1
ATOM 721 O O . ARG A 1 96 ? 4.141 -9.461 0.607 1 98.81 96 ARG A O 1
ATOM 728 N N . ILE A 1 97 ? 4.602 -7.34 0.209 1 98.94 97 ILE A N 1
ATOM 729 C CA . ILE A 1 97 ? 3.557 -6.742 1.035 1 98.94 97 ILE A CA 1
ATOM 730 C C . ILE A 1 97 ? 2.525 -6.051 0.146 1 98.94 97 ILE A C 1
ATOM 732 O O . ILE A 1 97 ? 2.812 -5.016 -0.458 1 98.94 97 ILE A O 1
ATOM 736 N N . GLN A 1 98 ? 1.303 -6.66 0.087 1 98.94 98 GLN A N 1
ATOM 737 C CA . GLN A 1 98 ? 0.452 -6.266 -1.029 1 98.94 98 GLN A CA 1
ATOM 738 C C . GLN A 1 98 ? -0.963 -5.945 -0.555 1 98.94 98 GLN A C 1
ATOM 740 O O . GLN A 1 98 ? -1.506 -6.637 0.309 1 98.94 98 GLN A O 1
ATOM 745 N N . VAL A 1 99 ? -1.536 -4.891 -1.055 1 99 99 VAL A N 1
ATOM 746 C CA . VAL A 1 99 ? -2.92 -4.512 -0.791 1 99 99 VAL A CA 1
ATOM 747 C C . VAL A 1 99 ? -3.676 -4.363 -2.109 1 99 99 VAL A C 1
ATOM 749 O O . VAL A 1 99 ? -3.211 -3.68 -3.025 1 99 99 VAL A O 1
ATOM 752 N N . VAL A 1 100 ? -4.852 -4.996 -2.184 1 99 100 VAL A N 1
ATOM 753 C CA . VAL A 1 100 ? -5.688 -4.832 -3.369 1 99 100 VAL A CA 1
ATOM 754 C C . VAL A 1 100 ? -6.363 -3.461 -3.336 1 99 100 VAL A C 1
ATOM 756 O O . VAL A 1 100 ? -7.055 -3.127 -2.371 1 99 100 VAL A O 1
ATOM 759 N N . VAL A 1 101 ? -6.176 -2.725 -4.387 1 98.94 101 VAL A N 1
ATOM 760 C CA . VAL A 1 101 ? -6.703 -1.366 -4.445 1 98.94 101 VAL A CA 1
ATOM 761 C C . VAL A 1 101 ? -8.078 -1.375 -5.113 1 98.94 101 VAL A C 1
ATOM 763 O O . VAL A 1 101 ? -9 -0.696 -4.656 1 98.94 101 VAL A O 1
ATOM 766 N N . SER A 1 102 ? -8.188 -2.096 -6.199 1 98.69 102 SER A N 1
ATOM 767 C CA . SER A 1 102 ? -9.461 -2.236 -6.906 1 98.69 102 SER A CA 1
ATOM 768 C C . SER A 1 102 ? -9.555 -3.588 -7.602 1 98.69 102 SER A C 1
ATOM 770 O O . SER A 1 102 ? -8.539 -4.223 -7.883 1 98.69 102 SER A O 1
ATOM 772 N N . GLY A 1 103 ? -10.789 -3.979 -7.844 1 98.5 103 GLY A N 1
ATOM 773 C CA . GLY A 1 103 ? -11.031 -5.254 -8.492 1 98.5 103 GLY A CA 1
ATOM 774 C C . GLY A 1 103 ? -10.805 -6.445 -7.578 1 98.5 103 GLY A C 1
ATOM 775 O O . GLY A 1 103 ? -10.797 -6.297 -6.355 1 98.5 103 GLY A O 1
ATOM 776 N N . THR A 1 104 ? -10.859 -7.629 -8.211 1 98.69 104 THR A N 1
ATOM 777 C CA . THR A 1 104 ? -10.633 -8.883 -7.504 1 98.69 104 THR A CA 1
ATOM 778 C C . THR A 1 104 ? -9.383 -9.586 -8.031 1 98.69 104 THR A C 1
ATOM 780 O O . THR A 1 104 ? -9.273 -9.844 -9.234 1 98.69 104 THR A O 1
ATOM 783 N N . TRP A 1 105 ? -8.43 -9.82 -7.156 1 98.75 105 TRP A N 1
ATOM 784 C CA . TRP A 1 105 ? -7.168 -10.5 -7.434 1 98.75 105 TRP A CA 1
ATOM 785 C C . TRP A 1 105 ? -7.227 -11.961 -7.012 1 98.75 105 TRP A C 1
ATOM 787 O O . TRP A 1 105 ? -7.754 -12.289 -5.945 1 98.75 105 TRP A O 1
ATOM 797 N N . PHE A 1 106 ? -6.773 -12.812 -7.832 1 98.62 106 PHE A N 1
ATOM 798 C CA . PHE A 1 106 ? -6.746 -14.227 -7.508 1 98.62 106 PHE A CA 1
ATOM 799 C C . PHE A 1 106 ? -5.324 -14.688 -7.203 1 98.62 106 PHE A C 1
ATOM 801 O O . PHE A 1 106 ? -4.426 -14.531 -8.031 1 98.62 106 PHE A O 1
ATOM 808 N N . VAL A 1 107 ? -5.145 -15.297 -5.992 1 98.75 107 VAL A N 1
ATOM 809 C CA . VAL A 1 107 ? -3.793 -15.602 -5.539 1 98.75 107 VAL A CA 1
ATOM 810 C C . VAL A 1 107 ? -3.703 -17.078 -5.137 1 98.75 107 VAL A C 1
ATOM 812 O O . VAL A 1 107 ? -4.668 -17.641 -4.617 1 98.75 107 VAL A O 1
ATOM 815 N N . ASN A 1 108 ? -2.602 -17.625 -5.352 1 98.12 108 ASN A N 1
ATOM 816 C CA . ASN A 1 108 ? -2.291 -18.984 -4.914 1 98.12 108 ASN A CA 1
ATOM 817 C C . ASN A 1 108 ? -0.811 -19.141 -4.574 1 98.12 108 ASN A C 1
ATOM 819 O O . ASN A 1 108 ? -0.069 -18.156 -4.551 1 98.12 108 ASN A O 1
ATOM 823 N N . SER A 1 109 ? -0.453 -20.266 -4.051 1 98.06 109 SER A N 1
ATOM 824 C CA . SER A 1 109 ? 0.933 -20.609 -3.744 1 98.06 109 SER A CA 1
ATOM 825 C C . SER A 1 109 ? 1.316 -21.969 -4.336 1 98.06 109 SER A C 1
ATOM 827 O O . SER A 1 109 ? 0.469 -22.672 -4.887 1 98.06 109 SER A O 1
ATOM 829 N N . GLY A 1 110 ? 2.59 -22.188 -4.223 1 97.31 110 GLY A N 1
ATOM 830 C CA . GLY A 1 110 ? 3.09 -23.5 -4.629 1 97.31 110 GLY A CA 1
ATOM 831 C C . GLY A 1 110 ? 3.793 -23.469 -5.973 1 97.31 110 GLY A C 1
ATOM 832 O O . GLY A 1 110 ? 3.795 -22.453 -6.66 1 97.31 110 GLY A O 1
ATOM 833 N N . ARG A 1 111 ? 4.355 -24.578 -6.273 1 96.56 111 ARG A N 1
ATOM 834 C CA . ARG A 1 111 ? 5.156 -24.719 -7.484 1 96.56 111 ARG A CA 1
ATOM 835 C C . ARG A 1 111 ? 4.297 -25.172 -8.664 1 96.56 111 ARG A C 1
ATOM 837 O O . ARG A 1 111 ? 4.699 -25.047 -9.82 1 96.56 111 ARG A O 1
ATOM 844 N N . ASP A 1 112 ? 3.184 -25.781 -8.188 1 92.88 112 ASP A N 1
ATOM 845 C CA . ASP A 1 112 ? 2.279 -26.297 -9.211 1 92.88 112 ASP A CA 1
ATOM 846 C C . ASP A 1 112 ? 1.349 -25.188 -9.719 1 92.88 112 ASP A C 1
ATOM 848 O O . ASP A 1 112 ? 0.885 -24.359 -8.938 1 92.88 112 ASP A O 1
ATOM 852 N N . PHE A 1 113 ? 1.2 -25.047 -10.93 1 95.38 113 PHE A N 1
ATOM 853 C CA . PHE A 1 113 ? 0.354 -24.031 -11.539 1 95.38 113 PHE A CA 1
ATOM 854 C C . PHE A 1 113 ? -1.073 -24.547 -11.703 1 95.38 113 PHE A C 1
ATOM 856 O O . PHE A 1 113 ? -1.397 -25.188 -12.695 1 95.38 113 PHE A O 1
ATOM 863 N N . GLN A 1 114 ? -1.882 -24.25 -10.703 1 94.25 114 GLN A N 1
ATOM 864 C CA . GLN A 1 114 ? -3.299 -24.609 -10.711 1 94.25 114 GLN A CA 1
ATOM 865 C C . GLN A 1 114 ? -4.172 -23.359 -10.516 1 94.25 114 GLN A C 1
ATOM 867 O O . GLN A 1 114 ? -4.746 -23.172 -9.445 1 94.25 114 GLN A O 1
ATOM 872 N N . PRO A 1 115 ? -4.375 -22.578 -11.578 1 94.5 115 PRO A N 1
ATOM 873 C CA . PRO A 1 115 ? -5.066 -21.297 -11.438 1 94.5 115 PRO A CA 1
ATOM 874 C C . PRO A 1 115 ? -6.516 -21.453 -10.977 1 94.5 115 PRO A C 1
ATOM 876 O O . PRO A 1 115 ? -7.062 -20.547 -10.328 1 94.5 115 PRO A O 1
ATOM 879 N N . GLY A 1 116 ? -7.129 -22.547 -11.258 1 94.5 116 GLY A N 1
ATOM 880 C CA . GLY A 1 116 ? -8.492 -22.797 -10.836 1 94.5 116 GLY A CA 1
ATOM 881 C C . GLY A 1 116 ? -8.648 -22.859 -9.328 1 94.5 116 GLY A C 1
ATOM 882 O O . GLY A 1 116 ? -9.758 -22.719 -8.805 1 94.5 116 GLY A O 1
ATOM 883 N N . ASP A 1 117 ? -7.562 -23.094 -8.586 1 95.19 117 ASP A N 1
ATOM 884 C CA . ASP A 1 117 ? -7.59 -23.234 -7.133 1 95.19 117 ASP A CA 1
ATOM 885 C C . ASP A 1 117 ? -7.23 -21.922 -6.453 1 95.19 117 ASP A C 1
ATOM 887 O O . ASP A 1 117 ? -7.207 -21.828 -5.223 1 95.19 117 ASP A O 1
ATOM 891 N N . ALA A 1 118 ? -6.895 -20.891 -7.25 1 97.38 118 ALA A N 1
ATOM 892 C CA . ALA A 1 118 ? -6.566 -19.609 -6.66 1 97.38 118 ALA A CA 1
ATOM 893 C C . ALA A 1 118 ? -7.77 -19 -5.938 1 97.38 118 ALA A C 1
ATOM 895 O O . ALA A 1 118 ? -8.914 -19.234 -6.336 1 97.38 118 ALA A O 1
ATOM 896 N N . VAL A 1 119 ? -7.551 -18.219 -4.906 1 97.94 119 VAL A N 1
ATOM 897 C CA . VAL A 1 119 ? -8.633 -17.641 -4.121 1 97.94 119 VAL A CA 1
ATOM 898 C C . VAL A 1 119 ? -8.766 -16.156 -4.434 1 97.94 119 VAL A C 1
ATOM 900 O O . VAL A 1 119 ? -7.762 -15.461 -4.609 1 97.94 119 VAL A O 1
ATOM 903 N N . PRO A 1 120 ? -10.008 -15.695 -4.453 1 98.19 120 PRO A N 1
ATOM 904 C CA . PRO A 1 120 ? -10.234 -14.273 -4.738 1 98.19 120 PRO A CA 1
ATOM 905 C C . PRO A 1 120 ? -9.945 -13.375 -3.541 1 98.19 120 PRO A C 1
ATOM 907 O O . PRO A 1 120 ? -10.227 -13.75 -2.398 1 98.19 120 PRO A O 1
ATOM 910 N N . VAL A 1 121 ? -9.328 -12.289 -3.738 1 98.62 121 VAL A N 1
ATOM 911 C CA . VAL A 1 121 ? -9.102 -11.219 -2.773 1 98.62 121 VAL A CA 1
ATOM 912 C C . VAL A 1 121 ? -9.648 -9.898 -3.322 1 98.62 121 VAL A C 1
ATOM 914 O O . VAL A 1 121 ? -9.18 -9.414 -4.355 1 98.62 121 VAL A O 1
ATOM 917 N N . GLY A 1 122 ? -10.602 -9.289 -2.631 1 98.56 122 GLY A N 1
ATOM 918 C CA . GLY A 1 122 ? -11.195 -8.047 -3.078 1 98.56 122 GLY A CA 1
ATOM 919 C C . GLY A 1 122 ? -10.445 -6.816 -2.596 1 98.56 122 GLY A C 1
ATOM 920 O O . GLY A 1 122 ? -9.477 -6.93 -1.841 1 98.56 122 GLY A O 1
ATOM 921 N N . ALA A 1 123 ? -10.977 -5.668 -3.021 1 98.75 123 ALA A N 1
ATOM 922 C CA . ALA A 1 123 ? -10.352 -4.398 -2.66 1 98.75 123 ALA A CA 1
ATOM 923 C C . ALA A 1 123 ? -10.203 -4.27 -1.146 1 98.75 123 ALA A C 1
ATOM 925 O O . ALA A 1 123 ? -11.117 -4.625 -0.395 1 98.75 123 ALA A O 1
ATOM 926 N N . GLY A 1 124 ? -9.016 -3.793 -0.731 1 98.88 124 GLY A N 1
ATOM 927 C CA . GLY A 1 124 ? -8.719 -3.615 0.682 1 98.88 124 GLY A CA 1
ATOM 928 C C . GLY A 1 124 ? -8.094 -4.84 1.316 1 98.88 124 GLY A C 1
ATOM 929 O O . GLY A 1 124 ? -7.555 -4.766 2.424 1 98.88 124 GLY A O 1
ATOM 930 N N . GLY A 1 125 ? -8.172 -5.965 0.645 1 98.94 125 GLY A N 1
ATOM 931 C CA . GLY A 1 125 ? -7.547 -7.172 1.161 1 98.94 125 GLY A CA 1
ATOM 932 C C . GLY A 1 125 ? -6.031 -7.098 1.19 1 98.94 125 GLY A C 1
ATOM 933 O O . GLY A 1 125 ? -5.422 -6.414 0.365 1 98.94 125 GLY A O 1
ATOM 934 N N . TYR A 1 126 ? -5.449 -7.797 2.15 1 98.94 126 TYR A N 1
ATOM 935 C CA . TYR A 1 126 ? -4.008 -7.848 2.369 1 98.94 126 TYR A CA 1
ATOM 936 C C . TYR A 1 126 ? -3.451 -9.227 2.035 1 98.94 126 TYR A C 1
ATOM 938 O O . TYR A 1 126 ? -4.031 -10.242 2.414 1 98.94 126 TYR A O 1
ATOM 946 N N . VAL A 1 127 ? -2.398 -9.227 1.245 1 98.94 127 VAL A N 1
ATOM 947 C CA . VAL A 1 127 ? -1.712 -10.469 0.891 1 98.94 127 VAL A CA 1
ATOM 948 C C . VAL A 1 127 ? -0.217 -10.328 1.173 1 98.94 127 VAL A C 1
ATOM 950 O O . VAL A 1 127 ? 0.415 -9.359 0.741 1 98.94 127 VAL A O 1
ATOM 953 N N . LYS A 1 128 ? 0.346 -11.219 1.877 1 98.94 128 LYS A N 1
ATOM 954 C CA . LYS A 1 128 ? 1.79 -11.305 2.078 1 98.94 128 LYS A CA 1
ATOM 955 C C . LYS A 1 128 ? 2.367 -12.547 1.412 1 98.94 128 LYS A C 1
ATOM 957 O O . LYS A 1 128 ? 1.869 -13.656 1.62 1 98.94 128 LYS A O 1
ATOM 962 N N . ARG A 1 129 ? 3.355 -12.359 0.581 1 98.75 129 ARG A N 1
ATOM 963 C CA . ARG A 1 129 ? 4.16 -13.469 0.075 1 98.75 129 ARG A CA 1
ATOM 964 C C . ARG A 1 129 ? 5.465 -13.594 0.856 1 98.75 129 ARG A C 1
ATOM 966 O O . ARG A 1 129 ? 6.25 -12.648 0.926 1 98.75 129 ARG A O 1
ATOM 973 N N . ALA A 1 130 ? 5.66 -14.75 1.377 1 98.81 130 ALA A N 1
ATOM 974 C CA . ALA A 1 130 ? 6.887 -14.984 2.135 1 98.81 130 ALA A CA 1
ATOM 975 C C . ALA A 1 130 ? 8.086 -15.117 1.205 1 98.81 130 ALA A C 1
ATOM 977 O O . ALA A 1 130 ? 7.996 -15.75 0.148 1 98.81 130 ALA A O 1
ATOM 978 N N . ALA A 1 131 ? 9.188 -14.547 1.638 1 98.88 131 ALA A N 1
ATOM 979 C CA . ALA A 1 131 ? 10.422 -14.586 0.859 1 98.88 131 ALA A CA 1
ATOM 980 C C . ALA A 1 131 ? 10.781 -16.016 0.475 1 98.88 131 ALA A C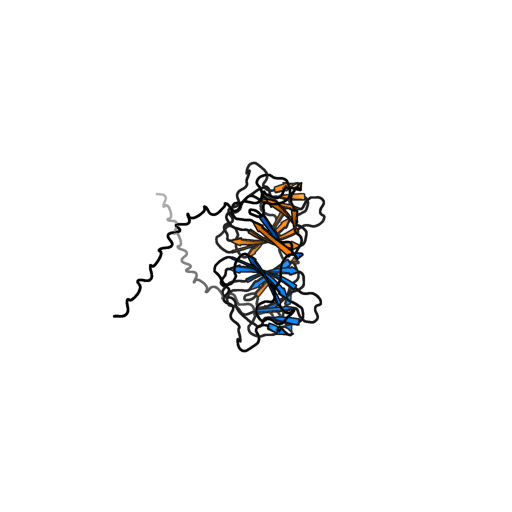 1
ATOM 982 O O . ALA A 1 131 ? 10.664 -16.938 1.294 1 98.88 131 ALA A O 1
ATOM 983 N N . ARG A 1 132 ? 11.133 -16.156 -0.84 1 98.75 132 ARG A N 1
ATOM 984 C CA . ARG A 1 132 ? 11.656 -17.375 -1.46 1 98.75 132 ARG A CA 1
ATOM 985 C C . ARG A 1 132 ? 10.664 -18.516 -1.334 1 98.75 132 ARG A C 1
ATOM 987 O O . ARG A 1 132 ? 11.062 -19.672 -1.18 1 98.75 132 ARG A O 1
ATOM 994 N N . THR A 1 133 ? 9.414 -18.219 -1.302 1 98.81 133 THR A N 1
ATOM 995 C CA . THR A 1 133 ? 8.359 -19.219 -1.462 1 98.81 133 THR A CA 1
ATOM 996 C C . THR A 1 133 ? 7.648 -19.047 -2.801 1 98.81 133 THR A C 1
ATOM 998 O O . THR A 1 133 ? 7.453 -17.922 -3.266 1 98.81 133 THR A O 1
ATOM 1001 N N . PRO A 1 134 ? 7.289 -20.125 -3.393 1 98.69 134 PRO A N 1
ATOM 1002 C CA . PRO A 1 134 ? 6.668 -20.031 -4.715 1 98.69 134 PRO A CA 1
ATOM 1003 C C . PRO A 1 134 ? 5.207 -19.594 -4.656 1 98.69 134 PRO A C 1
ATOM 1005 O O . PRO A 1 134 ? 4.477 -20 -3.744 1 98.69 134 PRO A O 1
ATOM 1008 N N . HIS A 1 135 ? 4.801 -18.812 -5.598 1 98.69 135 HIS A N 1
ATOM 1009 C CA . HIS A 1 135 ? 3.422 -18.359 -5.719 1 98.69 135 HIS A CA 1
ATOM 1010 C C . HIS A 1 135 ? 3.105 -17.938 -7.152 1 98.69 135 HIS A C 1
ATOM 1012 O O . HIS A 1 135 ? 4.008 -17.828 -7.988 1 98.69 135 HIS A O 1
ATOM 1018 N N . TYR A 1 136 ? 1.889 -17.766 -7.426 1 98.12 136 TYR A N 1
ATOM 1019 C CA . TYR A 1 136 ? 1.387 -17.219 -8.68 1 98.12 136 TYR A CA 1
ATOM 1020 C C . TYR A 1 136 ? 0.035 -16.547 -8.469 1 98.12 136 TYR A C 1
ATOM 1022 O O . TYR A 1 136 ? -0.622 -16.75 -7.449 1 98.12 136 TYR A O 1
ATOM 1030 N N . ASP A 1 137 ? -0.33 -15.719 -9.352 1 98.31 137 ASP A N 1
ATOM 1031 C CA . ASP A 1 137 ? -1.514 -14.883 -9.188 1 98.31 137 ASP A CA 1
ATOM 1032 C C . ASP A 1 137 ? -1.969 -14.297 -10.523 1 98.31 137 ASP A C 1
ATOM 1034 O O . ASP A 1 137 ? -1.228 -14.336 -11.508 1 98.31 137 ASP A O 1
ATOM 1038 N N . GLY A 1 138 ? -3.191 -13.797 -10.516 1 98.06 138 GLY A N 1
ATOM 1039 C CA . GLY A 1 138 ? -3.779 -13.203 -11.711 1 98.06 138 GLY A CA 1
ATOM 1040 C C . GLY A 1 138 ? -5.273 -12.977 -11.586 1 98.06 138 GLY A C 1
ATOM 1041 O O . GLY A 1 138 ? -5.793 -12.797 -10.484 1 98.06 138 GLY A O 1
ATOM 1042 N N . VAL A 1 139 ? -5.898 -12.805 -12.781 1 98.44 139 VAL A N 1
ATOM 1043 C CA . VAL A 1 139 ? -7.344 -12.633 -12.875 1 98.44 139 VAL A CA 1
ATOM 1044 C C . VAL A 1 139 ? -7.906 -13.594 -13.922 1 98.44 139 VAL A C 1
ATOM 1046 O O . VAL A 1 139 ? -7.488 -13.57 -15.086 1 98.44 139 VAL A O 1
ATOM 1049 N N . PRO A 1 140 ? -8.828 -14.43 -13.516 1 97.69 140 PRO A N 1
ATOM 1050 C CA . PRO A 1 140 ? -9.422 -15.352 -14.484 1 97.69 140 PRO A CA 1
ATOM 1051 C C . PRO A 1 140 ? -10.133 -14.625 -15.633 1 97.69 140 PRO A C 1
ATOM 1053 O O . PRO A 1 140 ? -10.594 -13.5 -15.461 1 97.69 140 PRO A O 1
ATOM 1056 N N . ALA A 1 141 ? -10.32 -15.336 -16.703 1 96.19 141 ALA A N 1
ATOM 1057 C CA . ALA A 1 141 ? -10.844 -14.75 -17.938 1 96.19 141 ALA A CA 1
ATOM 1058 C C . ALA A 1 141 ? -12.32 -14.383 -17.781 1 96.19 141 ALA A C 1
ATOM 1060 O O . ALA A 1 141 ? -12.82 -13.5 -18.484 1 96.19 141 ALA A O 1
ATOM 1061 N N . ASP A 1 142 ? -13.008 -14.992 -16.953 1 95.69 142 ASP A N 1
ATOM 1062 C CA . ASP A 1 142 ? -14.445 -14.773 -16.828 1 95.69 142 ASP A CA 1
ATOM 1063 C C . ASP A 1 142 ? -14.758 -13.555 -15.969 1 95.69 142 ASP A C 1
ATOM 1065 O O . ASP A 1 142 ? -15.922 -13.203 -15.773 1 95.69 142 ASP A O 1
ATOM 1069 N N . HIS A 1 143 ? -13.766 -13 -15.414 1 94.94 143 HIS A N 1
ATOM 1070 C CA . HIS A 1 143 ? -13.953 -11.742 -14.695 1 94.94 143 HIS A CA 1
ATOM 1071 C C . HIS A 1 143 ? -13.93 -10.555 -15.656 1 94.94 143 HIS A C 1
ATOM 1073 O O . HIS A 1 143 ? -13.18 -10.555 -16.625 1 94.94 143 HIS A O 1
ATOM 1079 N N . ALA A 1 144 ? -14.672 -9.555 -15.359 1 92.06 144 ALA A N 1
ATOM 1080 C CA . ALA A 1 144 ? -14.859 -8.438 -16.281 1 92.06 144 ALA A CA 1
ATOM 1081 C C . ALA A 1 144 ? -13.805 -7.355 -16.047 1 92.06 144 ALA A C 1
ATOM 1083 O O . ALA A 1 144 ? -13.344 -6.719 -16.984 1 92.06 144 ALA A O 1
ATOM 1084 N N . ASP A 1 145 ? -13.469 -7.148 -14.867 1 96.69 145 ASP A N 1
ATOM 1085 C CA . ASP A 1 145 ? -12.648 -5.988 -14.547 1 96.69 145 ASP A CA 1
ATOM 1086 C C . ASP A 1 145 ? -11.234 -6.402 -14.156 1 96.69 145 ASP A C 1
ATOM 1088 O O . ASP A 1 145 ? -11.031 -7.469 -13.57 1 96.69 145 ASP A O 1
ATOM 1092 N N . PRO A 1 146 ? -10.227 -5.555 -14.508 1 98.12 146 PRO A N 1
ATOM 1093 C CA . PRO A 1 146 ? -8.875 -5.793 -13.984 1 98.12 146 PRO A CA 1
ATOM 1094 C C . PRO A 1 146 ? -8.789 -5.617 -12.469 1 98.12 146 PRO A C 1
ATOM 1096 O O . PRO A 1 146 ? -9.711 -5.078 -11.852 1 98.12 146 PRO A O 1
ATOM 1099 N N . ALA A 1 147 ? -7.758 -6.172 -11.922 1 98.69 147 ALA A N 1
ATOM 1100 C CA . ALA A 1 147 ? -7.391 -5.902 -10.539 1 98.69 147 ALA A CA 1
ATOM 1101 C C . ALA A 1 147 ? -6.156 -5.012 -10.453 1 98.69 147 ALA A C 1
ATOM 1103 O O . ALA A 1 147 ? -5.211 -5.176 -11.227 1 98.69 147 ALA A O 1
ATOM 1104 N N . VAL A 1 148 ? -6.164 -4.043 -9.562 1 98.81 148 VAL A N 1
ATOM 1105 C CA . VAL A 1 148 ? -5.012 -3.188 -9.289 1 98.81 148 VAL A CA 1
ATOM 1106 C C . VAL A 1 148 ? -4.516 -3.426 -7.867 1 98.81 148 VAL A C 1
ATOM 1108 O O . VAL A 1 148 ? -5.301 -3.406 -6.918 1 98.81 148 VAL A O 1
ATOM 1111 N N . ILE A 1 149 ? -3.188 -3.709 -7.738 1 98.94 149 ILE A N 1
ATOM 1112 C CA . ILE A 1 149 ? -2.557 -4.059 -6.473 1 98.94 149 ILE A CA 1
ATOM 1113 C C . ILE A 1 149 ? -1.431 -3.072 -6.164 1 98.94 149 ILE A C 1
ATOM 1115 O O . ILE A 1 149 ? -0.616 -2.762 -7.035 1 98.94 149 ILE A O 1
ATOM 1119 N N . ALA A 1 150 ? -1.443 -2.5 -4.965 1 99 150 ALA A N 1
ATOM 1120 C CA . ALA A 1 150 ? -0.255 -1.833 -4.441 1 99 150 ALA A CA 1
ATOM 1121 C C . ALA A 1 150 ? 0.726 -2.844 -3.852 1 99 150 ALA A C 1
ATOM 1123 O O . ALA A 1 150 ? 0.413 -3.521 -2.869 1 99 150 ALA A O 1
ATOM 1124 N N . VAL A 1 151 ? 1.882 -2.961 -4.43 1 98.94 151 VAL A N 1
ATOM 1125 C CA . VAL A 1 151 ? 2.9 -3.91 -3.996 1 98.94 151 VAL A CA 1
ATOM 1126 C C . VAL A 1 151 ? 4.062 -3.16 -3.35 1 98.94 151 VAL A C 1
ATOM 1128 O O . VAL A 1 151 ? 4.746 -2.375 -4.012 1 98.94 151 VAL A O 1
ATOM 1131 N N . PHE A 1 152 ? 4.281 -3.439 -2.098 1 98.94 152 PHE A N 1
ATOM 1132 C CA . PHE A 1 152 ? 5.367 -2.863 -1.317 1 98.94 152 PHE A CA 1
ATOM 1133 C C . PHE A 1 152 ? 6.426 -3.914 -0.999 1 98.94 152 PHE A C 1
ATOM 1135 O O . PHE A 1 152 ? 6.152 -5.117 -1.066 1 98.94 152 PHE A O 1
ATOM 1142 N N . GLY A 1 153 ? 7.625 -3.41 -0.575 1 98.75 153 GLY A N 1
ATOM 1143 C CA . GLY A 1 153 ? 8.664 -4.316 -0.116 1 98.75 153 GLY A CA 1
ATOM 1144 C C . GLY A 1 153 ? 10.039 -3.676 -0.075 1 98.75 153 GLY A C 1
ATOM 1145 O O . GLY A 1 153 ? 10.156 -2.449 -0.077 1 98.75 153 GLY A O 1
ATOM 1146 N N . GLU A 1 154 ? 10.977 -4.598 0.139 1 98.56 154 GLU A N 1
ATOM 1147 C CA . GLU A 1 154 ? 12.391 -4.238 0.091 1 98.56 154 GLU A CA 1
ATOM 1148 C C . GLU A 1 154 ? 13.094 -4.93 -1.073 1 98.56 154 GLU A C 1
ATOM 1150 O O . GLU A 1 154 ? 12.891 -6.121 -1.312 1 98.56 154 GLU A O 1
ATOM 1155 N N . GLY A 1 155 ? 13.891 -4.07 -1.775 1 98.38 155 GLY A N 1
ATOM 1156 C CA . GLY A 1 155 ? 14.672 -4.656 -2.85 1 98.38 155 GLY A CA 1
ATOM 1157 C C . GLY A 1 155 ? 16.078 -5.043 -2.422 1 98.38 155 GLY A C 1
ATOM 1158 O O . GLY A 1 155 ? 16.484 -4.754 -1.298 1 98.38 155 GLY A O 1
ATOM 1159 N N . PRO A 1 156 ? 16.781 -5.699 -3.35 1 98.75 156 PRO A N 1
ATOM 1160 C CA . PRO A 1 156 ? 16.344 -6.211 -4.652 1 98.75 156 PRO A CA 1
ATOM 1161 C C . PRO A 1 156 ? 15.438 -7.434 -4.531 1 98.75 156 PRO A C 1
ATOM 1163 O O . PRO A 1 156 ? 15.648 -8.281 -3.654 1 98.75 156 PRO A O 1
ATOM 1166 N N . VAL A 1 157 ? 14.484 -7.578 -5.422 1 98.19 157 VAL A N 1
ATOM 1167 C CA . VAL A 1 157 ? 13.484 -8.633 -5.27 1 98.19 157 VAL A CA 1
ATOM 1168 C C . VAL A 1 157 ? 14.039 -9.953 -5.789 1 98.19 157 VAL A C 1
ATOM 1170 O O . VAL A 1 157 ? 13.633 -11.023 -5.34 1 98.19 157 VAL A O 1
ATOM 1173 N N . ASP A 1 158 ? 14.969 -9.914 -6.859 1 98.12 158 ASP A N 1
ATOM 1174 C CA . ASP A 1 158 ? 15.625 -11.109 -7.371 1 98.12 158 ASP A CA 1
ATOM 1175 C C . ASP A 1 158 ? 14.609 -12.211 -7.672 1 98.12 158 ASP A C 1
ATOM 1177 O O . ASP A 1 158 ? 14.711 -13.32 -7.137 1 98.12 158 ASP A O 1
ATOM 1181 N N . MET A 1 159 ? 13.773 -11.953 -8.578 1 97.38 159 MET A N 1
ATOM 1182 C CA . MET A 1 159 ? 12.719 -12.898 -8.938 1 97.38 159 MET A CA 1
ATOM 1183 C C . MET A 1 159 ? 13.305 -14.156 -9.562 1 97.38 159 MET A C 1
ATOM 1185 O O . MET A 1 159 ? 14.203 -14.078 -10.398 1 97.38 159 MET A O 1
ATOM 1189 N N . LEU A 1 160 ? 12.828 -15.344 -9.188 1 98 160 LEU A N 1
ATOM 1190 C CA . LEU A 1 160 ? 13.195 -16.625 -9.789 1 98 160 LEU A CA 1
ATOM 1191 C C . LEU A 1 160 ? 11.953 -17.391 -10.219 1 98 160 LEU A C 1
ATOM 1193 O O . LEU A 1 160 ? 11.07 -17.656 -9.406 1 98 160 LEU A O 1
ATOM 1197 N N . LEU A 1 161 ? 11.906 -17.75 -11.492 1 97.81 161 LEU A N 1
ATOM 1198 C CA . LEU A 1 161 ? 10.859 -18.641 -11.969 1 97.81 161 LEU A CA 1
ATOM 1199 C C . LEU A 1 161 ? 11.086 -20.062 -11.461 1 97.81 161 LEU A C 1
ATOM 1201 O O . LEU A 1 161 ? 12.227 -20.547 -11.445 1 97.81 161 LEU A O 1
ATOM 1205 N N . VAL A 1 162 ? 9.992 -20.703 -11.148 1 98.06 162 VAL A N 1
ATOM 1206 C CA . VAL A 1 162 ? 10.094 -22.109 -10.766 1 98.06 162 VAL A CA 1
ATOM 1207 C C . VAL A 1 162 ? 10.555 -22.938 -11.961 1 98.06 162 VAL A C 1
ATOM 1209 O O . VAL A 1 162 ? 11.367 -23.844 -11.82 1 98.06 162 VAL A O 1
ATOM 1212 N N . ASP A 1 163 ? 9.992 -22.672 -13.109 1 97.19 163 ASP A N 1
ATOM 1213 C CA . ASP A 1 163 ? 10.359 -23.312 -14.367 1 97.19 163 ASP A CA 1
ATOM 1214 C C . ASP A 1 163 ? 10.664 -22.281 -15.453 1 97.19 163 ASP A C 1
ATOM 1216 O O . ASP A 1 163 ? 9.758 -21.859 -16.172 1 97.19 163 ASP A O 1
ATOM 1220 N N . PRO A 1 164 ? 11.945 -21.953 -15.633 1 95.31 164 PRO A N 1
ATOM 1221 C CA . PRO A 1 164 ? 12.312 -20.875 -16.562 1 95.31 164 PRO A CA 1
ATOM 1222 C C . PRO A 1 164 ? 12.078 -21.266 -18.031 1 95.31 164 PRO A C 1
ATOM 1224 O O . PRO A 1 164 ? 12.148 -20.406 -18.906 1 95.31 164 PRO A O 1
ATOM 1227 N N . ALA A 1 165 ? 11.773 -22.5 -18.297 1 94.81 165 ALA A N 1
ATOM 1228 C CA . ALA A 1 165 ? 11.508 -22.938 -19.656 1 94.81 165 ALA A CA 1
ATOM 1229 C C . ALA A 1 165 ? 10.07 -22.609 -20.062 1 94.81 165 ALA A C 1
ATOM 1231 O O . ALA A 1 165 ? 9.727 -22.688 -21.25 1 94.81 165 ALA A O 1
ATOM 1232 N N . GLN A 1 166 ? 9.266 -22.328 -19.109 1 92.19 166 GLN A N 1
ATOM 1233 C CA . GLN A 1 166 ? 7.875 -21.984 -19.375 1 92.19 166 GLN A CA 1
ATOM 1234 C C . GLN A 1 166 ? 7.68 -20.469 -19.375 1 92.19 166 GLN A C 1
ATOM 1236 O O . GLN A 1 166 ? 8.445 -19.734 -18.75 1 92.19 166 GLN A O 1
ATOM 1241 N N . PRO A 1 167 ? 6.629 -19.969 -20.094 1 92.44 167 PRO A N 1
ATOM 1242 C CA . PRO A 1 167 ? 6.371 -18.531 -20.078 1 92.44 167 PRO A CA 1
ATOM 1243 C C . PRO A 1 167 ? 6.125 -17.984 -18.672 1 92.44 167 PRO A C 1
ATOM 1245 O O . PRO A 1 167 ? 5.48 -18.656 -17.844 1 92.44 167 PRO A O 1
ATOM 1248 N N . SER A 1 168 ? 6.672 -16.828 -18.359 1 93.25 168 SER A N 1
ATOM 1249 C CA . SER A 1 168 ? 6.504 -16.203 -17.062 1 93.25 168 SER A CA 1
ATOM 1250 C C . SER A 1 168 ? 5.074 -15.719 -16.859 1 93.25 168 SER A C 1
ATOM 1252 O O . SER A 1 168 ? 4.633 -15.523 -15.727 1 93.25 168 SER A O 1
ATOM 1254 N N . TRP A 1 169 ? 4.359 -15.445 -17.953 1 93.5 169 TRP A N 1
ATOM 1255 C CA . TRP A 1 169 ? 2.971 -15.008 -18 1 93.5 169 TRP A CA 1
ATOM 1256 C C . TRP A 1 169 ? 2.123 -15.953 -18.828 1 93.5 169 TRP A C 1
ATOM 1258 O O . TRP A 1 169 ? 2.504 -16.312 -19.953 1 93.5 169 TRP A O 1
ATOM 1268 N N . ARG A 1 170 ? 0.962 -16.312 -18.25 1 94.5 170 ARG A N 1
ATOM 1269 C CA . ARG A 1 170 ? 0.196 -17.391 -18.859 1 94.5 170 ARG A CA 1
ATOM 1270 C C . ARG A 1 170 ? -1.261 -16.984 -19.062 1 94.5 170 ARG A C 1
ATOM 1272 O O . ARG A 1 170 ? -1.869 -16.391 -18.172 1 94.5 170 ARG A O 1
ATOM 1279 N N . ARG A 1 171 ? -1.747 -17.344 -20.172 1 94 171 ARG A N 1
ATOM 1280 C CA . ARG A 1 171 ? -3.178 -17.172 -20.406 1 94 171 ARG A CA 1
ATOM 1281 C C . ARG A 1 171 ? -3.975 -18.281 -19.719 1 94 171 ARG A C 1
ATOM 1283 O O . ARG A 1 171 ? -3.576 -19.453 -19.75 1 94 171 ARG A O 1
ATOM 1290 N N . VAL A 1 172 ? -5.023 -17.828 -19.156 1 92.62 172 VAL A N 1
ATOM 1291 C CA . VAL A 1 172 ? -5.875 -18.797 -18.469 1 92.62 172 VAL A CA 1
ATOM 1292 C C . VAL A 1 172 ? -7.324 -18.625 -18.906 1 92.62 172 VAL A C 1
ATOM 1294 O O . VAL A 1 172 ? -7.773 -17.5 -19.156 1 92.62 172 VAL A O 1
ATOM 1297 N N . MET B 1 1 ? 14.766 -24.734 79 1 26.73 1 MET B N 1
ATOM 1298 C CA . MET B 1 1 ? 15.648 -25.234 78 1 26.73 1 MET B CA 1
ATOM 1299 C C . MET B 1 1 ? 14.859 -25.578 76.688 1 26.73 1 MET B C 1
ATOM 1301 O O . MET B 1 1 ? 14.336 -26.672 76.562 1 26.73 1 MET B O 1
ATOM 1305 N N . LEU B 1 2 ? 14.07 -24.609 76.188 1 31.44 2 LEU B N 1
ATOM 1306 C CA . LEU B 1 2 ? 13.008 -24.703 75.188 1 31.44 2 LEU B CA 1
ATOM 1307 C C . LEU B 1 2 ? 13.578 -25.047 73.812 1 31.44 2 LEU B C 1
ATOM 1309 O O . LEU B 1 2 ? 14.43 -24.312 73.312 1 31.44 2 LEU B O 1
ATOM 1313 N N . PHE B 1 3 ? 13.617 -26.391 73.375 1 26.22 3 PHE B N 1
ATOM 1314 C CA . PHE B 1 3 ? 14.273 -27.031 72.25 1 26.22 3 PHE B CA 1
ATOM 1315 C C . PHE B 1 3 ? 13.633 -26.609 70.938 1 26.22 3 PHE B C 1
ATOM 1317 O O . PHE B 1 3 ? 12.438 -26.812 70.75 1 26.22 3 PHE B O 1
ATOM 1324 N N . ALA B 1 4 ? 14.102 -25.5 70.312 1 31.75 4 ALA B N 1
ATOM 1325 C CA . ALA B 1 4 ? 13.641 -24.875 69.062 1 31.75 4 ALA B CA 1
ATOM 1326 C C . ALA B 1 4 ? 13.789 -25.844 67.875 1 31.75 4 ALA B C 1
ATOM 1328 O O . ALA B 1 4 ? 14.891 -26.328 67.625 1 31.75 4 ALA B O 1
ATOM 1329 N N . ALA B 1 5 ? 12.695 -26.625 67.5 1 33.09 5 ALA B N 1
ATOM 1330 C CA . ALA B 1 5 ? 12.68 -27.703 66.5 1 33.09 5 ALA B CA 1
ATOM 1331 C C . ALA B 1 5 ? 13.078 -27.188 65.125 1 33.09 5 ALA B C 1
ATOM 1333 O O . ALA B 1 5 ? 12.609 -26.125 64.688 1 33.09 5 ALA B O 1
ATOM 1334 N N . PRO B 1 6 ? 14.234 -27.625 64.5 1 32.12 6 PRO B N 1
ATOM 1335 C CA . PRO B 1 6 ? 14.836 -27.172 63.219 1 32.12 6 PRO B CA 1
ATOM 1336 C C . PRO B 1 6 ? 13.969 -27.5 62 1 32.12 6 PRO B C 1
ATOM 1338 O O . PRO B 1 6 ? 13.523 -28.625 61.875 1 32.12 6 PRO B O 1
ATOM 1341 N N . LEU B 1 7 ? 13.172 -26.531 61.438 1 30.25 7 LEU B N 1
ATOM 1342 C CA . LEU B 1 7 ? 12.258 -26.688 60.312 1 30.25 7 LEU B CA 1
ATOM 1343 C C . LEU B 1 7 ? 13 -27.172 59.062 1 30.25 7 LEU B C 1
ATOM 1345 O O . LEU B 1 7 ? 13.953 -26.531 58.625 1 30.25 7 LEU B O 1
ATOM 1349 N N . LEU B 1 8 ? 12.992 -28.484 58.719 1 24.39 8 LEU B N 1
ATOM 1350 C CA . LEU B 1 8 ? 13.617 -29.234 57.625 1 24.39 8 LEU B CA 1
ATOM 1351 C C . LEU B 1 8 ? 13.141 -28.703 56.281 1 24.39 8 LEU B C 1
ATOM 1353 O O . LEU B 1 8 ? 11.938 -28.719 55.969 1 24.39 8 LEU B O 1
ATOM 1357 N N . LEU B 1 9 ? 13.789 -27.75 55.562 1 24.41 9 LEU B N 1
ATOM 1358 C CA . LEU B 1 9 ? 13.547 -27.203 54.25 1 24.41 9 LEU B CA 1
ATOM 1359 C C . LEU B 1 9 ? 13.648 -28.281 53.156 1 24.41 9 LEU B C 1
ATOM 1361 O O . LEU B 1 9 ? 14.703 -28.875 53 1 24.41 9 LEU B O 1
ATOM 1365 N N . ALA B 1 10 ? 12.539 -29.031 52.812 1 24.66 10 ALA B N 1
ATOM 1366 C CA . ALA B 1 10 ? 12.516 -30.062 51.781 1 24.66 10 ALA B CA 1
ATOM 1367 C C . ALA B 1 10 ? 12.859 -29.469 50.406 1 24.66 10 ALA B C 1
ATOM 1369 O O . ALA B 1 10 ? 12.281 -28.469 50 1 24.66 10 ALA B O 1
ATOM 1370 N N . ALA B 1 11 ? 14.039 -29.719 49.875 1 26.48 11 ALA B N 1
ATOM 1371 C CA . ALA B 1 11 ? 14.562 -29.438 48.562 1 26.48 11 ALA B CA 1
ATOM 1372 C C . ALA B 1 11 ? 13.734 -30.125 47.469 1 26.48 11 ALA B C 1
ATOM 1374 O O . ALA B 1 11 ? 13.648 -31.359 47.438 1 26.48 11 ALA B O 1
ATOM 1375 N N . VAL B 1 12 ? 12.609 -29.594 47.031 1 25.78 12 VAL B N 1
ATOM 1376 C CA . VAL B 1 12 ? 11.805 -30.172 45.969 1 25.78 12 VAL B CA 1
ATOM 1377 C C . VAL B 1 12 ? 12.648 -30.312 44.719 1 25.78 12 VAL B C 1
ATOM 1379 O O . VAL B 1 12 ? 13.078 -29.312 44.125 1 25.78 12 VAL B O 1
ATOM 1382 N N . ALA B 1 13 ? 13.477 -31.297 44.469 1 24.62 13 ALA B N 1
ATOM 1383 C CA . ALA B 1 13 ? 14.289 -31.641 43.312 1 24.62 13 ALA B CA 1
ATOM 1384 C C . ALA B 1 13 ? 13.414 -31.891 42.062 1 24.62 13 ALA B C 1
ATOM 1386 O O . ALA B 1 13 ? 13.805 -32.594 41.156 1 24.62 13 ALA B O 1
ATOM 1387 N N . ALA B 1 14 ? 12.094 -31.641 42.031 1 28.12 14 ALA B N 1
ATOM 1388 C CA . ALA B 1 14 ? 11.547 -32.344 40.844 1 28.12 14 ALA B CA 1
ATOM 1389 C C . ALA B 1 14 ? 12.203 -31.859 39.562 1 28.12 14 ALA B C 1
ATOM 1391 O O . ALA B 1 14 ? 12.148 -30.656 39.25 1 28.12 14 ALA B O 1
ATOM 1392 N N . GLY B 1 15 ? 13.312 -32.406 39.125 1 25.2 15 GLY B N 1
ATOM 1393 C CA . GLY B 1 15 ? 13.969 -32.25 37.844 1 25.2 15 GLY B CA 1
ATOM 1394 C C . GLY B 1 15 ? 13.016 -32.406 36.688 1 25.2 15 GLY B C 1
ATOM 1395 O O . GLY B 1 15 ? 12.609 -33.531 36.344 1 25.2 15 GLY B O 1
ATOM 1396 N N . ASP B 1 16 ? 11.922 -31.641 36.625 1 27.91 16 ASP B N 1
ATOM 1397 C CA . ASP B 1 16 ? 11.008 -31.875 35.5 1 27.91 16 ASP B CA 1
ATOM 1398 C C . ASP B 1 16 ? 11.758 -31.891 34.188 1 27.91 16 ASP B C 1
ATOM 1400 O O . ASP B 1 16 ? 12.586 -31.016 33.906 1 27.91 16 ASP B O 1
ATOM 1404 N N . LYS B 1 17 ? 11.984 -33.031 33.594 1 31.05 17 LYS B N 1
ATOM 1405 C CA . LYS B 1 17 ? 12.531 -33.25 32.25 1 31.05 17 LYS B CA 1
ATOM 1406 C C . LYS B 1 17 ? 11.898 -32.281 31.25 1 31.05 17 LYS B C 1
ATOM 1408 O O . LYS B 1 17 ? 10.68 -32.094 31.25 1 31.05 17 LYS B O 1
ATOM 1413 N N . PRO B 1 18 ? 12.641 -31.359 30.719 1 29.5 18 PRO B N 1
ATOM 1414 C CA . PRO B 1 18 ? 12.164 -30.406 29.719 1 29.5 18 PRO B CA 1
ATOM 1415 C C . PRO B 1 18 ? 11.422 -31.094 28.562 1 29.5 18 PRO B C 1
ATOM 1417 O O . PRO B 1 18 ? 11.969 -32 27.938 1 29.5 18 PRO B O 1
ATOM 1420 N N . GLY B 1 19 ? 10.117 -31.391 28.719 1 29.28 19 GLY B N 1
ATOM 1421 C CA . GLY B 1 19 ? 9.352 -31.969 27.625 1 29.28 19 GLY B CA 1
ATOM 1422 C C . GLY B 1 19 ? 9.641 -31.297 26.281 1 29.28 19 GLY B C 1
ATOM 1423 O O . GLY B 1 19 ? 10.008 -30.125 26.234 1 29.28 19 GLY B O 1
ATOM 1424 N N . ARG B 1 20 ? 10.117 -32.125 25.312 1 31.19 20 ARG B N 1
ATOM 1425 C CA . ARG B 1 20 ? 10.391 -31.719 23.938 1 31.19 20 ARG B CA 1
ATOM 1426 C C . ARG B 1 20 ? 9.266 -30.844 23.391 1 31.19 20 ARG B C 1
ATOM 1428 O O . ARG B 1 20 ? 8.086 -31.188 23.531 1 31.19 20 ARG B O 1
ATOM 1435 N N . PRO B 1 21 ? 9.484 -29.516 23.312 1 29.22 21 PRO B N 1
ATOM 1436 C CA . PRO B 1 21 ? 8.43 -28.688 22.734 1 29.22 21 PRO B CA 1
ATOM 1437 C C . PRO B 1 21 ? 7.73 -29.359 21.547 1 29.22 21 PRO B C 1
ATOM 1439 O O . PRO B 1 21 ? 8.391 -29.969 20.703 1 29.22 21 PRO B O 1
ATOM 1442 N N . GLY B 1 22 ? 6.578 -29.906 21.797 1 28.78 22 GLY B N 1
ATOM 1443 C CA . GLY B 1 22 ? 5.758 -30.516 20.766 1 28.78 22 GLY B CA 1
ATOM 1444 C C . GLY B 1 22 ? 5.797 -29.75 19.453 1 28.78 22 GLY B C 1
ATOM 1445 O O . GLY B 1 22 ? 5.898 -28.531 19.438 1 28.78 22 GLY B O 1
ATOM 1446 N N . GLY B 1 23 ? 6.293 -30.344 18.422 1 28.47 23 GLY B N 1
ATOM 1447 C CA . GLY B 1 23 ? 6.379 -29.875 17.047 1 28.47 23 GLY B CA 1
ATOM 1448 C C . GLY B 1 23 ? 5.102 -29.203 16.562 1 28.47 23 GLY B C 1
ATOM 1449 O O . GLY B 1 23 ? 4.004 -29.703 16.812 1 28.47 23 GLY B O 1
ATOM 1450 N N . ILE B 1 24 ? 4.98 -27.906 16.688 1 31.16 24 ILE B N 1
ATOM 1451 C CA . ILE B 1 24 ? 3.844 -27.266 16.031 1 31.16 24 ILE B CA 1
ATOM 1452 C C . ILE B 1 24 ? 3.494 -28 14.75 1 31.16 24 ILE B C 1
ATOM 1454 O O . ILE B 1 24 ? 4.32 -28.094 13.836 1 31.16 24 ILE B O 1
ATOM 1458 N N . ALA B 1 25 ? 2.635 -28.922 14.844 1 35.47 25 ALA B N 1
ATOM 1459 C CA . ALA B 1 25 ? 2.059 -29.641 13.719 1 35.47 25 ALA B CA 1
ATOM 1460 C C . ALA B 1 25 ? 1.705 -28.688 12.578 1 35.47 25 ALA B C 1
ATOM 1462 O O . ALA B 1 25 ? 0.999 -27.703 12.789 1 35.47 25 ALA B O 1
ATOM 1463 N N . SER B 1 26 ? 2.5 -28.438 11.594 1 33.5 26 SER B N 1
ATOM 1464 C CA . SER B 1 26 ? 2.141 -27.766 10.352 1 33.5 26 SER B CA 1
ATOM 1465 C C . SER B 1 26 ? 0.762 -28.188 9.867 1 33.5 26 SER B C 1
ATOM 1467 O O . SER B 1 26 ? 0.53 -29.375 9.609 1 33.5 26 SER B O 1
ATOM 1469 N N . SER B 1 27 ? -0.26 -27.578 10.328 1 37.62 27 SER B N 1
ATOM 1470 C CA . SER B 1 27 ? -1.552 -27.969 9.773 1 37.62 27 SER B CA 1
ATOM 1471 C C . SER B 1 27 ? -1.452 -28.234 8.281 1 37.62 27 SER B C 1
ATOM 1473 O O . SER B 1 27 ? -0.69 -27.578 7.57 1 37.62 27 SER B O 1
ATOM 1475 N N . PRO B 1 28 ? -1.852 -29.312 7.773 1 41.84 28 PRO B N 1
ATOM 1476 C CA . PRO B 1 28 ? -1.829 -29.609 6.34 1 41.84 28 PRO B CA 1
ATOM 1477 C C . PRO B 1 28 ? -2.363 -28.453 5.492 1 41.84 28 PRO B C 1
ATOM 1479 O O . PRO B 1 28 ? -3.176 -27.656 5.969 1 41.84 28 PRO B O 1
ATOM 1482 N N . PRO B 1 29 ? -1.676 -28.047 4.426 1 46.53 29 PRO B N 1
ATOM 1483 C CA . PRO B 1 29 ? -2.217 -27.031 3.514 1 46.53 29 PRO B CA 1
ATOM 1484 C C . PRO B 1 29 ? -3.691 -27.266 3.189 1 46.53 29 PRO B C 1
ATOM 1486 O O . PRO B 1 29 ? -4.16 -28.406 3.203 1 46.53 29 PRO B O 1
ATOM 1489 N N . PRO B 1 30 ? -4.477 -26.219 3.299 1 48.78 30 PRO B N 1
ATOM 1490 C CA . PRO B 1 30 ? -5.891 -26.391 2.949 1 48.78 30 PRO B CA 1
ATOM 1491 C C . PRO B 1 30 ? -6.086 -27.078 1.603 1 48.78 30 PRO B C 1
ATOM 1493 O O . PRO B 1 30 ? -5.215 -27 0.732 1 48.78 30 PRO B O 1
ATOM 1496 N N . ALA B 1 31 ? -7.059 -27.938 1.478 1 56.91 31 ALA B N 1
ATOM 1497 C CA . ALA B 1 31 ? -7.414 -28.688 0.283 1 56.91 31 ALA B CA 1
ATOM 1498 C C . ALA B 1 31 ? -7.504 -27.781 -0.94 1 56.91 31 ALA B C 1
ATOM 1500 O O . ALA B 1 31 ? -7.219 -28.219 -2.061 1 56.91 31 ALA B O 1
ATOM 1501 N N . SER B 1 32 ? -7.945 -26.422 -0.727 1 75.25 32 SER B N 1
ATOM 1502 C CA . SER B 1 32 ? -7.973 -25.438 -1.812 1 75.25 32 SER B CA 1
ATOM 1503 C C . SER B 1 32 ? -7.484 -24.078 -1.341 1 75.25 32 SER B C 1
ATOM 1505 O O . SER B 1 32 ? -7.605 -23.734 -0.16 1 75.25 32 SER B O 1
ATOM 1507 N N . GLY B 1 33 ? -6.648 -23.453 -2.16 1 86.19 33 GLY B N 1
ATOM 1508 C CA . GLY B 1 33 ? -6.117 -22.141 -1.825 1 86.19 33 GLY B CA 1
ATOM 1509 C C . GLY B 1 33 ?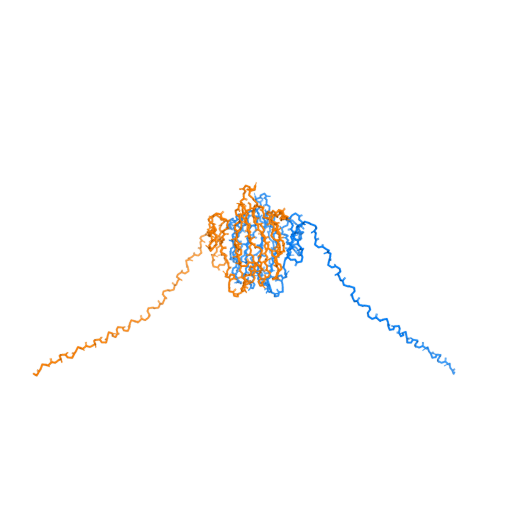 -4.641 -22.172 -1.466 1 86.19 33 GLY B C 1
ATOM 1510 O O . GLY B 1 33 ? -3.998 -23.219 -1.55 1 86.19 33 GLY B O 1
ATOM 1511 N N . PRO B 1 34 ? -4.125 -21.047 -1.117 1 96.19 34 PRO B N 1
ATOM 1512 C CA . PRO B 1 34 ? -2.686 -20.969 -0.86 1 96.19 34 PRO B CA 1
ATOM 1513 C C . PRO B 1 34 ? -2.295 -21.516 0.511 1 96.19 34 PRO B C 1
ATOM 1515 O O . PRO B 1 34 ? -3.092 -21.453 1.451 1 96.19 34 PRO B O 1
ATOM 1518 N N . ASP B 1 35 ? -1.091 -22.125 0.614 1 96.19 35 ASP B N 1
ATOM 1519 C CA . ASP B 1 35 ? -0.435 -22.359 1.896 1 96.19 35 ASP B CA 1
ATOM 1520 C C . ASP B 1 35 ? -0.18 -21.062 2.639 1 96.19 35 ASP B C 1
ATOM 1522 O O . ASP B 1 35 ? 0.576 -20.203 2.168 1 96.19 35 ASP B O 1
ATOM 1526 N N . PRO B 1 36 ? -0.764 -20.859 3.822 1 96.19 36 PRO B N 1
ATOM 1527 C CA . PRO B 1 36 ? -0.648 -19.578 4.508 1 96.19 36 PRO B CA 1
ATOM 1528 C C . PRO B 1 36 ? 0.786 -19.25 4.918 1 96.19 36 PRO B C 1
ATOM 1530 O O . PRO B 1 36 ? 1.103 -18.094 5.211 1 96.19 36 PRO B O 1
ATOM 1533 N N . ASN B 1 37 ? 1.689 -20.219 4.98 1 96.81 37 ASN B N 1
ATOM 1534 C CA . ASN B 1 37 ? 3.094 -19.953 5.281 1 96.81 37 ASN B CA 1
ATOM 1535 C C . ASN B 1 37 ? 3.838 -19.406 4.066 1 96.81 37 ASN B C 1
ATOM 1537 O O . ASN B 1 37 ? 4.941 -18.875 4.195 1 96.81 37 ASN B O 1
ATOM 1541 N N . GLU B 1 38 ? 3.246 -19.594 2.912 1 98.38 38 GLU B N 1
ATOM 1542 C CA . GLU B 1 38 ? 3.824 -19.078 1.671 1 98.38 38 GLU B CA 1
ATOM 1543 C C . GLU B 1 38 ? 3.115 -17.812 1.208 1 98.38 38 GLU B C 1
ATOM 1545 O O . GLU B 1 38 ? 3.764 -16.844 0.824 1 98.38 38 GLU B O 1
ATOM 1550 N N . THR B 1 39 ? 1.866 -17.891 1.262 1 98.62 39 THR B N 1
ATOM 1551 C CA . THR B 1 39 ? 0.983 -16.781 0.896 1 98.62 39 THR B CA 1
ATOM 1552 C C . THR B 1 39 ? -0.102 -16.594 1.951 1 98.62 39 THR B C 1
ATOM 1554 O O . THR B 1 39 ? -0.981 -17.438 2.111 1 98.62 39 THR B O 1
ATOM 1557 N N . PHE B 1 40 ? 0.012 -15.523 2.678 1 98.56 40 PHE B N 1
ATOM 1558 C CA . PHE B 1 40 ? -0.974 -15.164 3.689 1 98.56 40 PHE B CA 1
ATOM 1559 C C . PHE B 1 40 ? -2.01 -14.203 3.119 1 98.56 40 PHE B C 1
ATOM 1561 O O . PHE B 1 40 ? -1.659 -13.234 2.449 1 98.56 40 PHE B O 1
ATOM 1568 N N . VAL B 1 41 ? -3.299 -14.477 3.355 1 98.69 41 VAL B N 1
ATOM 1569 C CA . VAL B 1 41 ? -4.395 -13.656 2.852 1 98.69 41 VAL B CA 1
ATOM 1570 C C . VAL B 1 41 ? -5.258 -13.172 4.016 1 98.69 41 VAL B C 1
ATOM 1572 O O . VAL B 1 41 ? -5.664 -13.969 4.867 1 98.69 41 VAL B O 1
ATOM 1575 N N . LEU B 1 42 ? -5.512 -11.922 4.094 1 98.75 42 LEU B N 1
ATOM 1576 C CA . LEU B 1 42 ? -6.434 -11.297 5.035 1 98.75 42 LEU B CA 1
ATOM 1577 C C . LEU B 1 42 ? -7.457 -10.438 4.305 1 98.75 42 LEU B C 1
ATOM 1579 O O . LEU B 1 42 ? -7.152 -9.305 3.912 1 98.75 42 LEU B O 1
ATOM 1583 N N . PRO B 1 43 ? -8.703 -10.961 4.156 1 98.56 43 PRO B N 1
ATOM 1584 C CA . PRO B 1 43 ? -9.734 -10.156 3.5 1 98.56 43 PRO B CA 1
ATOM 1585 C C . PRO B 1 43 ? -10.031 -8.852 4.242 1 98.56 43 PRO B C 1
ATOM 1587 O O . PRO B 1 43 ? -9.844 -8.781 5.461 1 98.56 43 PRO B O 1
ATOM 1590 N N . SER B 1 44 ? -10.5 -7.887 3.465 1 98.56 44 SER B N 1
ATOM 1591 C CA . SER B 1 44 ? -10.672 -6.547 4.016 1 98.56 44 SER B CA 1
ATOM 1592 C C . SER B 1 44 ? -11.641 -6.559 5.199 1 98.56 44 SER B C 1
ATOM 1594 O O . SER B 1 44 ? -11.469 -5.797 6.156 1 98.56 44 SER B O 1
ATOM 1596 N N . ASP B 1 45 ? -12.625 -7.41 5.188 1 97.75 45 ASP B N 1
ATOM 1597 C CA . ASP B 1 45 ? -13.664 -7.41 6.219 1 97.75 45 ASP B CA 1
ATOM 1598 C C . ASP B 1 45 ? -13.164 -8.078 7.496 1 97.75 45 ASP B C 1
ATOM 1600 O O . ASP B 1 45 ? -13.844 -8.062 8.523 1 97.75 45 ASP B O 1
ATOM 1604 N N . ARG B 1 46 ? -11.953 -8.672 7.434 1 98.12 46 ARG B N 1
ATOM 1605 C CA . ARG B 1 46 ? -11.383 -9.328 8.609 1 98.12 46 ARG B CA 1
ATOM 1606 C C . ARG B 1 46 ? -10.25 -8.5 9.203 1 98.12 46 ARG B C 1
ATOM 1608 O O . ARG B 1 46 ? -9.594 -8.93 10.148 1 98.12 46 ARG B O 1
ATOM 1615 N N . ILE B 1 47 ? -9.977 -7.414 8.57 1 98.31 47 ILE B N 1
ATOM 1616 C CA . ILE B 1 47 ? -8.984 -6.516 9.148 1 98.31 47 ILE B CA 1
ATOM 1617 C C . ILE B 1 47 ? -9.555 -5.84 10.391 1 98.31 47 ILE B C 1
ATOM 1619 O O . ILE B 1 47 ? -10.609 -5.195 10.328 1 98.31 47 ILE B O 1
ATOM 1623 N N . ASP B 1 48 ? -8.883 -5.965 11.492 1 96 48 ASP B N 1
ATOM 1624 C CA . ASP B 1 48 ? -9.344 -5.465 12.789 1 96 48 ASP B CA 1
ATOM 1625 C C . ASP B 1 48 ? -8.758 -4.09 13.086 1 96 48 ASP B C 1
ATOM 1627 O O . ASP B 1 48 ? -7.691 -3.986 13.703 1 96 48 ASP B O 1
ATOM 1631 N N . PHE B 1 49 ? -9.523 -3.111 12.711 1 96.44 49 PHE B N 1
ATOM 1632 C CA . PHE B 1 49 ? -9.109 -1.743 12.992 1 96.44 49 PHE B CA 1
ATOM 1633 C C . PHE B 1 49 ? -9.328 -1.405 14.461 1 96.44 49 PHE B C 1
ATOM 1635 O O . PHE B 1 49 ? -10.375 -1.715 15.031 1 96.44 49 PHE B O 1
ATOM 1642 N N . GLU B 1 50 ? -8.32 -0.786 15 1 94.12 50 GLU B N 1
ATOM 1643 C CA . GLU B 1 50 ? -8.414 -0.321 16.391 1 94.12 50 GLU B CA 1
ATOM 1644 C C . GLU B 1 50 ? -8.109 1.17 16.484 1 94.12 50 GLU B C 1
ATOM 1646 O O . GLU B 1 50 ? -7.301 1.697 15.719 1 94.12 50 GLU B O 1
ATOM 1651 N N . PRO B 1 51 ? -8.781 1.76 17.453 1 90.94 51 PRO B N 1
ATOM 1652 C CA . PRO B 1 51 ? -8.383 3.15 17.656 1 90.94 51 PRO B CA 1
ATOM 1653 C C . PRO B 1 51 ? -6.891 3.291 17.984 1 90.94 51 PRO B C 1
ATOM 1655 O O . PRO B 1 51 ? -6.32 2.443 18.672 1 90.94 51 PRO B O 1
ATOM 1658 N N . TRP B 1 52 ? -6.445 4.215 17.391 1 78.56 52 TRP B N 1
ATOM 1659 C CA . TRP B 1 52 ? -5.043 4.5 17.688 1 78.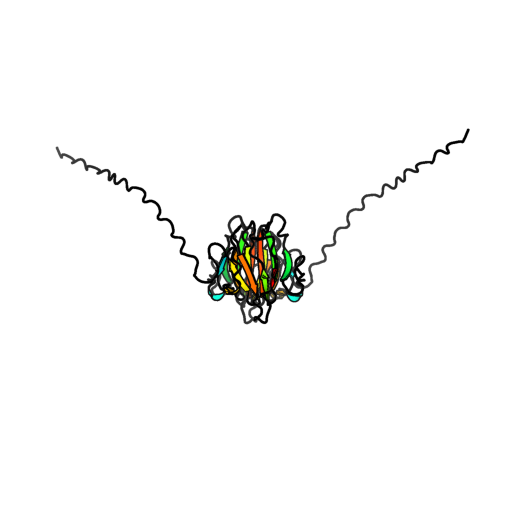56 52 TRP B CA 1
ATOM 1660 C C . TRP B 1 52 ? -4.914 5.234 19.016 1 78.56 52 TRP B C 1
ATOM 1662 O O . TRP B 1 52 ? -5.43 6.344 19.172 1 78.56 52 TRP B O 1
ATOM 1672 N N . GLY B 1 53 ? -4.168 4.609 19.906 1 75.94 53 GLY B N 1
ATOM 1673 C CA . GLY B 1 53 ? -3.832 5.266 21.156 1 75.94 53 GLY B CA 1
ATOM 1674 C C . GLY B 1 53 ? -5.035 5.859 21.875 1 75.94 53 GLY B C 1
ATOM 1675 O O . GLY B 1 53 ? -5.996 5.148 22.172 1 75.94 53 GLY B O 1
ATOM 1676 N N . ASN B 1 54 ? -4.832 7.18 22.047 1 80.06 54 ASN B N 1
ATOM 1677 C CA . ASN B 1 54 ? -5.797 7.941 22.828 1 80.06 54 ASN B CA 1
ATOM 1678 C C . ASN B 1 54 ? -6.668 8.828 21.938 1 80.06 54 ASN B C 1
ATOM 1680 O O . ASN B 1 54 ? -7.211 9.836 22.406 1 80.06 54 ASN B O 1
ATOM 1684 N N . LEU B 1 55 ? -6.789 8.336 20.766 1 85.62 55 LEU B N 1
ATOM 1685 C CA . LEU B 1 55 ? -7.629 9.125 19.875 1 85.62 55 LEU B CA 1
ATOM 1686 C C . LEU B 1 55 ? -9.094 9.023 20.281 1 85.62 55 LEU B C 1
ATOM 1688 O O . LEU B 1 55 ? -9.523 8.008 20.844 1 85.62 55 LEU B O 1
ATOM 1692 N N . PRO B 1 56 ? -9.828 10.148 19.953 1 83.94 56 PRO B N 1
ATOM 1693 C CA . PRO B 1 56 ? -11.266 10.055 20.203 1 83.94 56 PRO B CA 1
ATOM 1694 C C . PRO B 1 56 ? -11.922 8.883 19.484 1 83.94 56 PRO B C 1
ATOM 1696 O O . PRO B 1 56 ? -11.484 8.508 18.391 1 83.94 56 PRO B O 1
ATOM 1699 N N . PRO B 1 57 ? -12.938 8.383 20.156 1 82.81 57 PRO B N 1
ATOM 1700 C CA . PRO B 1 57 ? -13.656 7.309 19.469 1 82.81 57 PRO B CA 1
ATOM 1701 C C . PRO B 1 57 ? -14.164 7.73 18.094 1 82.81 57 PRO B C 1
ATOM 1703 O O . PRO B 1 57 ? -14.602 8.875 17.906 1 82.81 57 PRO B O 1
ATOM 1706 N N . HIS B 1 58 ? -14.047 6.914 17.078 1 84.75 58 HIS B N 1
ATOM 1707 C CA . HIS B 1 58 ? -14.562 7.074 15.727 1 84.75 58 HIS B CA 1
ATOM 1708 C C . HIS B 1 58 ? -13.836 8.195 14.992 1 84.75 58 HIS B C 1
ATOM 1710 O O . HIS B 1 58 ? -14.445 8.93 14.211 1 84.75 58 HIS B O 1
ATOM 1716 N N . SER B 1 59 ? -12.633 8.523 15.383 1 92.56 59 SER B N 1
ATOM 1717 C CA . SER B 1 59 ? -11.812 9.492 14.664 1 92.56 59 SER B CA 1
ATOM 1718 C C . SER B 1 59 ? -10.867 8.805 13.688 1 92.56 59 SER B C 1
ATOM 1720 O O . SER B 1 59 ? -11.227 8.555 12.539 1 92.56 59 SER B O 1
ATOM 1722 N N . GLY B 1 60 ? -9.812 8.328 14.203 1 94.06 60 GLY B N 1
ATOM 1723 C CA . GLY B 1 60 ? -8.852 7.539 13.438 1 94.06 60 GLY B CA 1
ATOM 1724 C C . GLY B 1 60 ? -8.656 6.141 14 1 94.06 60 GLY B C 1
ATOM 1725 O O . GLY B 1 60 ? -8.648 5.949 15.219 1 94.06 60 GLY B O 1
ATOM 1726 N N . GLU B 1 61 ? -8.609 5.199 13.125 1 95.88 61 GLU B N 1
ATOM 1727 C CA . GLU B 1 61 ? -8.328 3.814 13.477 1 95.88 61 GLU B CA 1
ATOM 1728 C C . GLU B 1 61 ? -7.199 3.248 12.617 1 95.88 61 GLU B C 1
ATOM 1730 O O . GLU B 1 61 ? -6.875 3.801 11.57 1 95.88 61 GLU B O 1
ATOM 1735 N N . MET B 1 62 ? -6.551 2.197 13.172 1 96.25 62 MET B N 1
ATOM 1736 C CA . MET B 1 62 ? -5.504 1.589 12.352 1 96.25 62 MET B CA 1
ATOM 1737 C C . MET B 1 62 ? -5.395 0.094 12.641 1 96.25 62 MET B C 1
ATOM 1739 O O . MET B 1 62 ? -5.93 -0.395 13.633 1 96.25 62 MET B O 1
ATOM 1743 N N . ALA B 1 63 ? -4.809 -0.601 11.773 1 97.75 63 ALA B N 1
ATOM 1744 C CA . ALA B 1 63 ? -4.41 -2.002 11.883 1 97.75 63 ALA B CA 1
ATOM 1745 C C . ALA B 1 63 ? -2.992 -2.209 11.352 1 97.75 63 ALA B C 1
ATOM 1747 O O . ALA B 1 63 ? -2.703 -1.91 10.195 1 97.75 63 ALA B O 1
ATOM 1748 N N . MET B 1 64 ? -2.092 -2.674 12.203 1 97.81 64 MET B N 1
ATOM 1749 C CA . MET B 1 64 ? -0.744 -3.023 11.758 1 97.81 64 MET B CA 1
ATOM 1750 C C . MET B 1 64 ? -0.727 -4.398 11.102 1 97.81 64 MET B C 1
ATOM 1752 O O . MET B 1 64 ? -0.964 -5.41 11.766 1 97.81 64 MET B O 1
ATOM 1756 N N . LEU B 1 65 ? -0.401 -4.422 9.859 1 98.81 65 LEU B N 1
ATOM 1757 C CA . LEU B 1 65 ? -0.549 -5.672 9.125 1 98.81 65 LEU B CA 1
ATOM 1758 C C . LEU B 1 65 ? 0.807 -6.328 8.891 1 98.81 65 LEU B 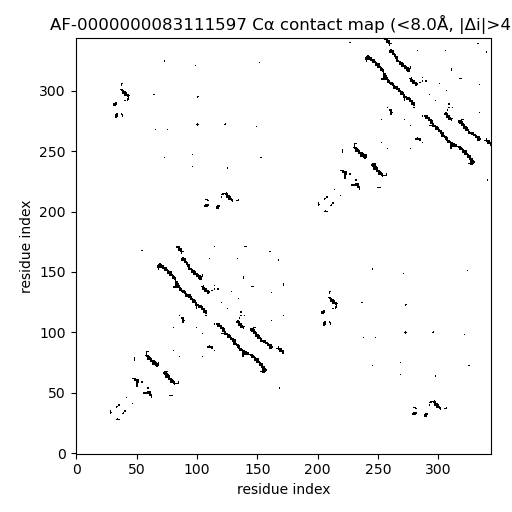C 1
ATOM 1760 O O . LEU B 1 65 ? 0.883 -7.527 8.617 1 98.81 65 LEU B O 1
ATOM 1764 N N . TYR B 1 66 ? 1.88 -5.551 8.906 1 98.81 66 TYR B N 1
ATOM 1765 C CA . TYR B 1 66 ? 3.236 -6.039 8.688 1 98.81 66 TYR B CA 1
ATOM 1766 C C . TYR B 1 66 ? 4.25 -5.203 9.461 1 98.81 66 TYR B C 1
ATOM 1768 O O . TYR B 1 66 ? 4.242 -3.973 9.375 1 98.81 66 TYR B O 1
ATOM 1776 N N . GLY B 1 67 ? 5.121 -5.875 10.188 1 98.56 67 GLY B N 1
ATOM 1777 C CA . GLY B 1 67 ? 6.152 -5.18 10.945 1 98.56 67 GLY B CA 1
ATOM 1778 C C . GLY B 1 67 ? 5.59 -4.312 12.055 1 98.56 67 GLY B C 1
ATOM 1779 O O . GLY B 1 67 ? 4.465 -4.535 12.516 1 98.56 67 GLY B O 1
ATOM 1780 N N . ASP B 1 68 ? 6.449 -3.49 12.555 1 98.31 68 ASP B N 1
ATOM 1781 C CA . ASP B 1 68 ? 6.191 -2.518 13.609 1 98.31 68 ASP B CA 1
ATOM 1782 C C . ASP B 1 68 ? 6.852 -1.176 13.297 1 98.31 68 ASP B C 1
ATOM 1784 O O . ASP B 1 68 ? 8.078 -1.072 13.266 1 98.31 68 ASP B O 1
ATOM 1788 N N . PHE B 1 69 ? 5.969 -0.123 13.109 1 97.75 69 PHE B N 1
ATOM 1789 C CA . PHE B 1 69 ? 6.531 1.131 12.625 1 97.75 69 PHE B CA 1
ATOM 1790 C C . PHE B 1 69 ? 7.355 1.812 13.711 1 97.75 69 PHE B C 1
ATOM 1792 O O . PHE B 1 69 ? 8 2.83 13.461 1 97.75 69 PHE B O 1
ATOM 1799 N N . ASN B 1 70 ? 7.438 1.238 14.93 1 97.56 70 ASN B N 1
ATOM 1800 C CA . ASN B 1 70 ? 8.266 1.777 16 1 97.56 70 ASN B CA 1
ATOM 1801 C C . ASN B 1 70 ? 9.617 1.062 16.078 1 97.56 70 ASN B C 1
ATOM 1803 O O . ASN B 1 70 ? 10.453 1.398 16.922 1 97.56 70 ASN B O 1
ATOM 1807 N N . LYS B 1 71 ? 9.797 0.086 15.312 1 98.5 71 LYS B N 1
ATOM 1808 C CA . LYS B 1 71 ? 11.023 -0.707 15.289 1 98.5 71 LYS B CA 1
ATOM 1809 C C . LYS B 1 71 ? 11.688 -0.646 13.914 1 98.5 71 LYS B C 1
ATOM 1811 O O . LYS B 1 71 ? 11.047 -0.301 12.922 1 98.5 71 LYS B O 1
ATOM 1816 N N . PRO B 1 72 ? 12.977 -0.963 13.867 1 98.38 72 PRO B N 1
ATOM 1817 C CA . PRO B 1 72 ? 13.641 -0.972 12.562 1 98.38 72 PRO B CA 1
ATOM 1818 C C . PRO B 1 72 ? 13.023 -1.979 11.594 1 98.38 72 PRO B C 1
ATOM 1820 O O . PRO B 1 72 ? 12.656 -3.086 12 1 98.38 72 PRO B O 1
ATOM 1823 N N . GLY B 1 73 ? 12.945 -1.589 10.312 1 98.19 73 GLY B N 1
ATOM 1824 C CA . GLY B 1 73 ? 12.469 -2.479 9.266 1 98.19 73 GLY B CA 1
ATOM 1825 C C . GLY B 1 73 ? 11.195 -1.987 8.602 1 98.19 73 GLY B C 1
ATOM 1826 O O . GLY B 1 73 ? 10.633 -0.967 9 1 98.19 73 GLY B O 1
ATOM 1827 N N . PRO B 1 74 ? 10.789 -2.691 7.562 1 98.75 74 PRO B N 1
ATOM 1828 C CA . PRO B 1 74 ? 9.57 -2.297 6.848 1 98.75 74 PRO B CA 1
ATOM 1829 C C . PRO B 1 74 ? 8.305 -2.527 7.672 1 98.75 74 PRO B C 1
ATOM 1831 O O . PRO B 1 74 ? 8.273 -3.416 8.523 1 98.75 74 PRO B O 1
ATOM 1834 N N . TYR B 1 75 ? 7.289 -1.701 7.375 1 98.88 75 TYR B N 1
ATOM 1835 C CA . TYR B 1 75 ? 5.98 -1.882 7.988 1 98.88 75 TYR B CA 1
ATOM 1836 C C . TYR B 1 75 ? 4.863 -1.597 6.988 1 98.88 75 TYR B C 1
ATOM 1838 O O . TYR B 1 75 ? 5.094 -0.957 5.961 1 98.88 75 TYR B O 1
ATOM 1846 N N . LEU B 1 76 ? 3.686 -2.131 7.258 1 98.94 76 LEU B N 1
ATOM 1847 C CA . LEU B 1 76 ? 2.428 -1.729 6.637 1 98.94 76 LEU B CA 1
ATOM 1848 C C . LEU B 1 76 ? 1.342 -1.522 7.688 1 98.94 76 LEU B C 1
ATOM 1850 O O . LEU B 1 76 ? 1.063 -2.424 8.484 1 98.94 76 LEU B O 1
ATOM 1854 N N . VAL B 1 77 ? 0.77 -0.397 7.637 1 98.69 77 VAL B N 1
ATOM 1855 C CA . VAL B 1 77 ? -0.374 -0.095 8.492 1 98.69 77 VAL B CA 1
ATOM 1856 C C . VAL B 1 77 ? -1.55 0.371 7.637 1 98.69 77 VAL B C 1
ATOM 1858 O O . VAL B 1 77 ? -1.377 1.174 6.715 1 98.69 77 VAL B O 1
ATOM 1861 N N . MET B 1 78 ? -2.697 -0.198 7.871 1 98.75 78 MET B N 1
ATOM 1862 C CA . MET B 1 78 ? -3.926 0.354 7.309 1 98.75 78 MET B CA 1
ATOM 1863 C C . MET B 1 78 ? -4.523 1.405 8.234 1 98.75 78 MET B C 1
ATOM 1865 O O . MET B 1 78 ? -4.734 1.145 9.422 1 98.75 78 MET B O 1
ATOM 1869 N N . MET B 1 79 ? -4.758 2.553 7.672 1 97.81 79 MET B N 1
ATOM 1870 C CA . MET B 1 79 ? -5.336 3.639 8.461 1 97.81 79 MET B CA 1
ATOM 1871 C C . MET B 1 79 ? -6.727 3.996 7.953 1 97.81 79 MET B C 1
ATOM 1873 O O . MET B 1 79 ? -6.961 4.039 6.742 1 97.81 79 MET B O 1
ATOM 1877 N N . ARG B 1 80 ? -7.574 4.242 8.875 1 97.38 80 ARG B N 1
ATOM 1878 C CA . ARG B 1 80 ? -8.922 4.719 8.555 1 97.38 80 ARG B CA 1
ATOM 1879 C C . ARG B 1 80 ? -9.18 6.086 9.18 1 97.38 80 ARG B C 1
ATOM 1881 O O . ARG B 1 80 ? -9.055 6.254 10.398 1 97.38 80 ARG B O 1
ATOM 1888 N N . TRP B 1 81 ? -9.484 7.023 8.344 1 97.12 81 TRP B N 1
ATOM 1889 C CA . TRP B 1 81 ? -9.867 8.367 8.766 1 97.12 81 TRP B CA 1
ATOM 1890 C C . TRP B 1 81 ? -11.375 8.562 8.695 1 97.12 81 TRP B C 1
ATOM 1892 O O . TRP B 1 81 ? -11.969 8.492 7.617 1 97.12 81 TRP B O 1
ATOM 1902 N N . ASN B 1 82 ? -11.984 8.852 9.773 1 96.88 82 ASN B N 1
ATOM 1903 C CA . ASN B 1 82 ? -13.414 9.141 9.766 1 96.88 82 ASN B CA 1
ATOM 1904 C C . ASN B 1 82 ? -13.68 10.625 9.516 1 96.88 82 ASN B C 1
ATOM 1906 O O . ASN B 1 82 ? -12.844 11.469 9.844 1 96.88 82 ASN B O 1
ATOM 1910 N N . PRO B 1 83 ? -14.82 10.875 8.945 1 97.56 83 PRO B N 1
ATOM 1911 C CA . PRO B 1 83 ? -15.148 12.266 8.633 1 97.56 83 PRO B CA 1
ATOM 1912 C C . PRO B 1 83 ? -15.133 13.172 9.859 1 97.56 83 PRO B C 1
ATOM 1914 O O . PRO B 1 83 ? -15.57 12.766 10.938 1 97.56 83 PRO B O 1
ATOM 1917 N N . GLY B 1 84 ? -14.539 14.391 9.625 1 97.5 84 GLY B N 1
ATOM 1918 C CA . GLY B 1 84 ? -14.555 15.406 10.672 1 97.5 84 GLY B CA 1
ATOM 1919 C C . GLY B 1 84 ? -13.273 15.453 11.477 1 97.5 84 GLY B C 1
ATOM 1920 O O . GLY B 1 84 ? -13.141 16.25 12.406 1 97.5 84 GLY B O 1
ATOM 1921 N N . TRP B 1 85 ? -12.297 14.641 11.094 1 96.5 85 TRP B N 1
ATOM 1922 C CA . TRP B 1 85 ? -11.078 14.562 11.891 1 96.5 85 TRP B CA 1
ATOM 1923 C C . TRP B 1 85 ? -9.836 14.711 11.016 1 96.5 85 TRP B C 1
ATOM 1925 O O . TRP B 1 85 ? -9.797 14.188 9.898 1 96.5 85 TRP B O 1
ATOM 1935 N N . PHE B 1 86 ? -8.852 15.469 11.547 1 97.12 86 PHE B N 1
ATOM 1936 C CA . PHE B 1 86 ? -7.531 15.617 10.945 1 97.12 86 PHE B CA 1
ATOM 1937 C C . PHE B 1 86 ? -6.438 15.359 11.977 1 97.12 86 PHE B C 1
ATOM 1939 O O . PHE B 1 86 ? -6.629 15.602 13.164 1 97.12 86 PHE B O 1
ATOM 1946 N N . SER B 1 87 ? -5.344 14.875 11.508 1 96.25 87 SER B N 1
ATOM 1947 C CA . SER B 1 87 ? -4.133 14.945 12.328 1 96.25 87 SER B CA 1
ATOM 1948 C C . SER B 1 87 ? -3.641 16.391 12.461 1 96.25 87 SER B C 1
ATOM 1950 O O . SER B 1 87 ? -3.863 17.203 11.57 1 96.25 87 SER B O 1
ATOM 1952 N N . ALA B 1 88 ? -2.955 16.656 13.594 1 96.25 88 ALA B N 1
ATOM 1953 C CA . ALA B 1 88 ? -2.18 17.891 13.695 1 96.25 88 ALA B CA 1
ATOM 1954 C C . ALA B 1 88 ? -0.904 17.797 12.867 1 96.25 88 ALA B C 1
ATOM 1956 O O . ALA B 1 88 ? -0.441 16.703 12.539 1 96.25 88 ALA B O 1
ATOM 1957 N N . PRO B 1 89 ? -0.36 18.953 12.516 1 98.12 89 PRO B N 1
ATOM 1958 C CA . PRO B 1 89 ? 0.907 18.922 11.781 1 98.12 89 PRO B CA 1
ATOM 1959 C C . PRO B 1 89 ? 1.991 18.141 12.523 1 98.12 89 PRO B C 1
ATOM 1961 O O . PRO B 1 89 ? 2.193 18.344 13.719 1 98.12 89 PRO B O 1
ATOM 1964 N N . HIS B 1 90 ? 2.686 17.297 11.875 1 98.44 90 HIS B N 1
ATOM 1965 C CA . HIS B 1 90 ? 3.709 16.422 12.445 1 98.44 90 HIS B CA 1
ATOM 1966 C C . HIS B 1 90 ? 4.695 15.969 11.375 1 98.44 90 HIS B C 1
ATOM 1968 O O . HIS B 1 90 ? 4.496 16.219 10.188 1 98.44 90 HIS B O 1
ATOM 1974 N N . THR B 1 91 ? 5.812 15.391 11.844 1 98.75 91 THR B N 1
ATOM 1975 C CA . THR B 1 91 ? 6.824 14.828 10.961 1 98.75 91 THR B CA 1
ATOM 1976 C C . THR B 1 91 ? 7.133 13.383 11.344 1 98.75 91 THR B C 1
ATOM 1978 O O . THR B 1 91 ? 6.848 12.961 12.469 1 98.75 91 THR B O 1
ATOM 1981 N N . TYR B 1 92 ? 7.668 12.648 10.43 1 98.75 92 TYR B N 1
ATOM 1982 C CA . TYR B 1 92 ? 8.227 11.32 10.648 1 98.75 92 TYR B CA 1
ATOM 1983 C C . TYR B 1 92 ? 9.703 11.281 10.258 1 98.75 92 TYR B C 1
ATOM 1985 O O . TYR B 1 92 ? 10.141 12.031 9.391 1 98.75 92 TYR B O 1
ATOM 1993 N N . ALA B 1 93 ? 10.445 10.336 10.859 1 98.81 93 ALA B N 1
ATOM 1994 C CA . ALA B 1 93 ? 11.883 10.227 10.617 1 98.81 93 ALA B CA 1
ATOM 1995 C C . ALA B 1 93 ? 12.156 9.594 9.258 1 98.81 93 ALA B C 1
ATOM 1997 O O . ALA B 1 93 ? 13.273 9.688 8.742 1 98.81 93 ALA B O 1
ATOM 1998 N N . THR B 1 94 ? 11.18 8.969 8.695 1 98.69 94 THR B N 1
ATOM 1999 C CA . THR B 1 94 ? 11.336 8.266 7.426 1 98.69 94 THR B CA 1
ATOM 2000 C C . THR B 1 94 ? 10.219 8.656 6.457 1 98.69 94 THR B C 1
ATOM 2002 O O . THR B 1 94 ? 9.211 9.242 6.859 1 98.69 94 THR B O 1
ATOM 2005 N N . ASP B 1 95 ? 10.453 8.43 5.141 1 98.88 95 ASP B N 1
ATOM 2006 C CA . ASP B 1 95 ? 9.391 8.656 4.16 1 98.88 95 ASP B CA 1
ATOM 2007 C C . ASP B 1 95 ? 8.156 7.824 4.488 1 98.88 95 ASP B C 1
ATOM 2009 O O . ASP B 1 95 ? 8.266 6.703 4.988 1 98.88 95 ASP B O 1
ATOM 2013 N N . ARG B 1 96 ? 7.012 8.359 4.234 1 98.81 96 ARG B N 1
ATOM 2014 C CA . ARG B 1 96 ? 5.77 7.598 4.211 1 98.81 96 ARG B CA 1
ATOM 2015 C C . ARG B 1 96 ? 5.285 7.383 2.783 1 98.81 96 ARG B C 1
ATOM 2017 O O . ARG B 1 96 ? 5.164 8.336 2.012 1 98.81 96 ARG B O 1
ATOM 2024 N N . ILE B 1 97 ? 5.066 6.168 2.436 1 98.94 97 ILE B N 1
ATOM 2025 C CA . ILE B 1 97 ? 4.629 5.715 1.119 1 98.94 97 ILE B CA 1
ATOM 2026 C C . ILE B 1 97 ? 3.186 5.227 1.194 1 98.94 97 ILE B C 1
ATOM 2028 O O . ILE B 1 97 ? 2.908 4.176 1.779 1 98.94 97 ILE B O 1
ATOM 2032 N N . GLN B 1 98 ? 2.264 6.004 0.571 1 98.94 98 GLN B N 1
ATOM 2033 C CA . GLN B 1 98 ? 0.87 5.781 0.943 1 98.94 98 GLN B CA 1
ATOM 2034 C C . GLN B 1 98 ? -0.016 5.656 -0.293 1 98.94 98 GLN B C 1
ATOM 2036 O O . GLN B 1 98 ? 0.161 6.391 -1.267 1 98.94 98 GLN B O 1
ATOM 2041 N N . VAL B 1 99 ? -0.906 4.734 -0.299 1 99 99 VAL B N 1
ATOM 2042 C CA . VAL B 1 99 ? -1.902 4.562 -1.352 1 99 99 VAL B CA 1
ATOM 2043 C C . VAL B 1 99 ? -3.305 4.59 -0.747 1 99 99 VAL B C 1
ATOM 2045 O O . VAL B 1 99 ? -3.578 3.898 0.236 1 99 99 VAL B O 1
ATOM 2048 N N . VAL B 1 100 ? -4.184 5.387 -1.343 1 99 100 VAL B N 1
ATOM 2049 C CA . VAL B 1 100 ? -5.574 5.398 -0.899 1 99 100 VAL B CA 1
ATOM 2050 C C . VAL B 1 100 ? -6.289 4.145 -1.396 1 99 100 VAL B C 1
ATOM 2052 O O . VAL B 1 100 ? -6.309 3.867 -2.598 1 99 100 VAL B O 1
ATOM 2055 N N . VAL B 1 101 ? -6.871 3.449 -0.475 1 98.94 101 VAL B N 1
ATOM 2056 C CA . VAL B 1 101 ? -7.516 2.184 -0.805 1 98.94 101 VAL B CA 1
ATOM 2057 C C . VAL B 1 101 ? -9 2.42 -1.097 1 98.94 101 VAL B C 1
ATOM 2059 O O . VAL B 1 101 ? -9.547 1.853 -2.043 1 98.94 101 VAL B O 1
ATOM 2062 N N . SER B 1 102 ? -9.641 3.203 -0.275 1 98.69 102 SER B N 1
ATOM 2063 C CA . SER B 1 102 ? -11.039 3.562 -0.467 1 98.69 102 SER B CA 1
ATOM 2064 C C . SER B 1 102 ? -11.336 4.945 0.097 1 98.69 102 SER B C 1
ATOM 2066 O O . SER B 1 102 ? -10.609 5.441 0.961 1 98.69 102 SER B O 1
ATOM 2068 N N . GLY B 1 103 ? -12.391 5.516 -0.426 1 98.5 103 GLY B N 1
ATOM 2069 C CA . GLY B 1 103 ? -12.781 6.844 0.018 1 98.5 103 GLY B CA 1
ATOM 2070 C C . GLY B 1 103 ? -11.891 7.941 -0.518 1 98.5 103 GLY B C 1
ATOM 2071 O O . GLY B 1 103 ? -11.164 7.738 -1.495 1 98.5 103 GLY B O 1
ATOM 2072 N N . THR B 1 104 ? -12.133 9.148 0.027 1 98.69 104 THR B N 1
ATOM 2073 C CA . THR B 1 104 ? -11.344 10.328 -0.338 1 98.69 104 THR B CA 1
ATOM 2074 C C . THR B 1 104 ? -10.57 10.859 0.866 1 98.69 104 THR B C 1
ATOM 2076 O O . THR B 1 104 ? -11.164 11.148 1.909 1 98.69 104 THR B O 1
ATOM 2079 N N . TRP B 1 105 ? -9.273 10.914 0.74 1 98.75 105 TRP B N 1
ATOM 2080 C CA . TRP B 1 105 ? -8.336 11.406 1.749 1 98.75 105 TRP B CA 1
ATOM 2081 C C . TRP B 1 105 ? -7.918 12.844 1.449 1 98.75 105 TRP B C 1
ATOM 2083 O O . TRP B 1 105 ? -7.648 13.188 0.297 1 98.75 105 TRP B O 1
ATOM 2093 N N . PHE B 1 106 ? -7.926 13.656 2.412 1 98.62 106 PHE B N 1
ATOM 2094 C CA . PHE B 1 106 ? -7.504 15.039 2.238 1 98.62 106 PHE B CA 1
ATOM 2095 C C . PHE B 1 106 ? -6.133 15.266 2.869 1 98.62 106 PHE B C 1
ATOM 2097 O O . PHE B 1 106 ? -5.945 15.023 4.062 1 98.62 106 PHE B O 1
ATOM 2104 N N . VAL B 1 107 ? -5.176 15.766 2.031 1 98.69 107 VAL B N 1
ATOM 2105 C CA . VAL B 1 107 ? -3.793 15.844 2.494 1 98.69 107 VAL B CA 1
ATOM 2106 C C . VAL B 1 107 ? -3.264 17.266 2.299 1 98.69 107 VAL B C 1
ATOM 2108 O O . VAL B 1 107 ? -3.629 17.938 1.336 1 98.69 107 VAL B O 1
ATOM 2111 N N . ASN B 1 108 ? -2.459 17.688 3.176 1 98.12 108 ASN B N 1
ATOM 2112 C CA . ASN B 1 108 ? -1.749 18.953 3.078 1 98.12 108 ASN B CA 1
ATOM 2113 C C . ASN B 1 108 ? -0.358 18.875 3.701 1 98.12 108 ASN B C 1
ATOM 2115 O O . ASN B 1 108 ? 0.092 17.781 4.082 1 98.12 108 ASN B O 1
ATOM 2119 N N . SER B 1 109 ? 0.411 19.906 3.541 1 98.06 109 SER B N 1
ATOM 2120 C CA . SER B 1 109 ? 1.736 20.016 4.141 1 98.06 109 SER B CA 1
ATOM 2121 C C . SER B 1 109 ? 1.888 21.328 4.906 1 98.06 109 SER B C 1
ATOM 2123 O O . SER B 1 109 ? 0.993 22.172 4.879 1 98.06 109 SER B O 1
ATOM 2125 N N . GLY B 1 110 ? 2.99 21.359 5.586 1 97.38 110 GLY B N 1
ATOM 2126 C CA . GLY B 1 110 ? 3.33 22.594 6.273 1 97.38 110 GLY B CA 1
ATOM 2127 C C . GLY B 1 110 ? 3.08 22.531 7.77 1 97.38 110 GLY B C 1
ATOM 2128 O O . GLY B 1 110 ? 2.527 21.547 8.273 1 97.38 110 GLY B O 1
ATOM 2129 N N . ARG B 1 111 ? 3.498 23.562 8.383 1 96.44 111 ARG B N 1
ATOM 2130 C CA . ARG B 1 111 ? 3.424 23.641 9.844 1 96.44 111 ARG B CA 1
ATOM 2131 C C . ARG B 1 111 ? 2.111 24.281 10.289 1 96.44 111 ARG B C 1
ATOM 2133 O O . ARG B 1 111 ? 1.727 24.156 11.453 1 96.44 111 ARG B O 1
ATOM 2140 N N . ASP B 1 112 ? 1.6 24.984 9.25 1 92.75 112 ASP B N 1
ATOM 2141 C CA . ASP B 1 112 ? 0.353 25.688 9.555 1 92.75 112 ASP B CA 1
ATOM 2142 C C . ASP B 1 112 ? -0.85 24.75 9.375 1 92.75 112 ASP B C 1
ATOM 2144 O O . ASP B 1 112 ? -0.88 23.938 8.453 1 92.75 112 ASP B O 1
ATOM 2148 N N . PHE B 1 113 ? -1.71 24.688 10.234 1 95.19 113 PHE B N 1
ATOM 2149 C CA . PHE B 1 113 ? -2.895 23.844 10.18 1 95.19 113 PHE B CA 1
ATOM 2150 C C . PHE B 1 113 ? -4.043 24.562 9.484 1 95.19 113 PHE B C 1
ATOM 2152 O O . PHE B 1 113 ? -4.816 25.281 10.133 1 95.19 113 PHE B O 1
ATOM 2159 N N . GLN B 1 114 ? -4.121 24.375 8.188 1 94.25 114 GLN B N 1
ATOM 2160 C CA . GLN B 1 114 ? -5.191 24.922 7.363 1 94.25 114 GLN B CA 1
ATOM 2161 C C . GLN B 1 114 ? -5.945 23.828 6.625 1 94.25 114 GLN B C 1
ATOM 2163 O O . GLN B 1 114 ? -5.785 23.656 5.414 1 94.25 114 GLN B O 1
ATOM 2168 N N . PRO B 1 115 ? -6.84 23.109 7.32 1 94.5 115 PRO B N 1
ATOM 2169 C CA . PRO B 1 115 ? -7.496 21.938 6.73 1 94.5 115 PRO B CA 1
ATOM 2170 C C . PRO B 1 115 ? -8.344 22.297 5.508 1 94.5 115 PRO B C 1
ATOM 2172 O O . PRO B 1 115 ? -8.523 21.453 4.621 1 94.5 115 PRO B O 1
ATOM 2175 N N . GLY B 1 116 ? -8.828 23.484 5.414 1 94.56 116 GLY B N 1
ATOM 2176 C CA . GLY B 1 116 ? -9.609 23.922 4.273 1 94.56 116 GLY B CA 1
ATOM 2177 C C . GLY B 1 116 ? -8.82 23.938 2.975 1 94.56 116 GLY B C 1
ATOM 2178 O O . GLY B 1 116 ? -9.406 23.922 1.889 1 94.56 116 GLY B O 1
ATOM 2179 N N . ASP B 1 117 ? -7.48 23.969 3.053 1 95.19 117 ASP B N 1
ATOM 2180 C CA . ASP B 1 117 ? -6.617 24.031 1.88 1 95.19 117 ASP B CA 1
ATOM 2181 C C . ASP B 1 117 ? -6.117 22.641 1.485 1 95.19 117 ASP B C 1
ATOM 2183 O O . ASP B 1 117 ? -5.379 22.5 0.51 1 95.19 117 ASP B O 1
ATOM 2187 N N . ALA B 1 118 ? -6.496 21.625 2.27 1 97.31 118 ALA B N 1
ATOM 2188 C CA . ALA B 1 118 ? -6.07 20.266 1.933 1 97.31 118 ALA B CA 1
ATOM 2189 C C . ALA B 1 118 ? -6.676 19.812 0.606 1 97.31 118 ALA B C 1
ATOM 2191 O O . ALA B 1 118 ? -7.785 20.219 0.252 1 97.31 118 ALA B O 1
ATOM 2192 N N . VAL B 1 119 ? -6.004 18.969 -0.118 1 97.88 119 VAL B N 1
ATOM 2193 C CA . VAL B 1 119 ? -6.473 18.516 -1.424 1 97.88 119 VAL B CA 1
ATOM 2194 C C . VAL B 1 119 ? -6.977 17.078 -1.323 1 97.88 119 VAL B C 1
ATOM 2196 O O . VAL B 1 119 ? -6.391 16.25 -0.618 1 97.88 119 VAL B O 1
ATOM 2199 N N . PRO B 1 120 ? -8.047 16.812 -2.064 1 98.12 120 PRO B N 1
ATOM 2200 C CA . PRO B 1 120 ? -8.609 15.461 -2.045 1 98.12 120 PRO B CA 1
ATOM 2201 C C . PRO B 1 120 ? -7.793 14.477 -2.877 1 98.12 120 PRO B C 1
ATOM 2203 O O . PRO B 1 120 ? -7.281 14.836 -3.941 1 98.12 120 PRO B O 1
ATOM 2206 N N . VAL B 1 121 ? -7.574 13.305 -2.4 1 98.69 121 VAL B N 1
ATOM 2207 C CA . VAL B 1 121 ? -6.977 12.172 -3.096 1 98.69 121 VAL B CA 1
ATOM 2208 C C . VAL B 1 121 ? -7.922 10.977 -3.043 1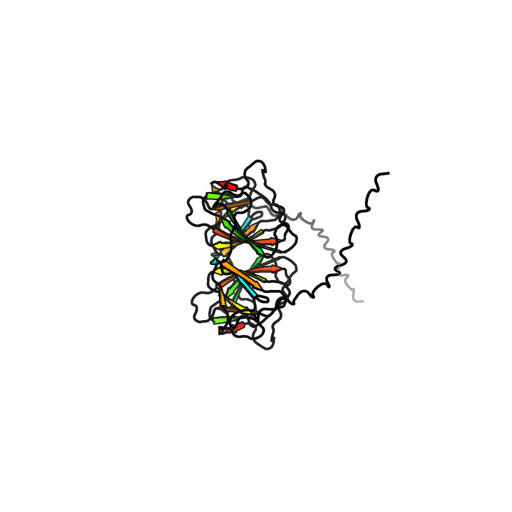 98.69 121 VAL B C 1
ATOM 2210 O O . VAL B 1 121 ? -8.234 10.469 -1.962 1 98.69 121 VAL B O 1
ATOM 2213 N N . GLY B 1 122 ? -8.367 10.5 -4.199 1 98.62 122 GLY B N 1
ATOM 2214 C CA . GLY B 1 122 ? -9.281 9.375 -4.258 1 98.62 122 GLY B CA 1
ATOM 2215 C C . GLY B 1 122 ? -8.586 8.023 -4.262 1 98.62 122 GLY B C 1
ATOM 2216 O O . GLY B 1 122 ? -7.355 7.961 -4.285 1 98.62 122 GLY B O 1
ATOM 2217 N N . ALA B 1 123 ? -9.43 6.98 -4.293 1 98.75 123 ALA B N 1
ATOM 2218 C CA . ALA B 1 123 ? -8.906 5.617 -4.273 1 98.75 123 ALA B CA 1
ATOM 2219 C C . ALA B 1 123 ? -7.906 5.395 -5.406 1 98.75 123 ALA B C 1
ATOM 2221 O O . ALA B 1 123 ? -8.125 5.844 -6.531 1 98.75 123 ALA B O 1
ATOM 2222 N N . GLY B 1 124 ? -6.793 4.734 -5.051 1 98.81 124 GLY B N 1
ATOM 2223 C CA . GLY B 1 124 ? -5.742 4.449 -6.016 1 98.81 124 GLY B CA 1
ATOM 2224 C C . GLY B 1 124 ? -4.688 5.539 -6.09 1 98.81 124 GLY B C 1
ATOM 2225 O O . GLY B 1 124 ? -3.615 5.332 -6.66 1 98.81 124 GLY B O 1
ATOM 2226 N N . GLY B 1 125 ? -4.98 6.68 -5.547 1 98.94 125 GLY B N 1
ATOM 2227 C CA . GLY B 1 125 ? -4.004 7.758 -5.531 1 98.94 125 GLY B CA 1
ATOM 2228 C C . GLY B 1 125 ? -2.803 7.461 -4.656 1 98.94 125 GLY B C 1
ATOM 2229 O O . GLY B 1 125 ? -2.912 6.734 -3.666 1 98.94 125 GLY B O 1
ATOM 2230 N N . TYR B 1 126 ? -1.652 8.016 -5.047 1 98.94 126 TYR B N 1
ATOM 2231 C CA . TYR B 1 126 ? -0.378 7.844 -4.355 1 98.94 126 TYR B CA 1
ATOM 2232 C C . TYR B 1 126 ? 0.054 9.141 -3.682 1 98.94 126 TYR B C 1
ATOM 2234 O O . TYR B 1 126 ? -0.025 10.219 -4.281 1 98.94 126 TYR B O 1
ATOM 2242 N N . VAL B 1 127 ? 0.398 9.031 -2.428 1 98.94 127 VAL B N 1
ATOM 2243 C CA . VAL B 1 127 ? 0.909 10.164 -1.668 1 98.94 127 VAL B CA 1
ATOM 2244 C C . VAL B 1 127 ? 2.236 9.797 -1.012 1 98.94 127 VAL B C 1
ATOM 2246 O O . VAL B 1 127 ? 2.34 8.758 -0.345 1 98.94 127 VAL B O 1
ATOM 2249 N N . LYS B 1 128 ? 3.234 10.57 -1.176 1 98.94 128 LYS B N 1
ATOM 2250 C CA . LYS B 1 128 ? 4.504 10.43 -0.473 1 98.94 128 LYS B CA 1
ATOM 2251 C C . LYS B 1 128 ? 4.742 11.602 0.476 1 98.94 128 LYS B C 1
ATOM 2253 O O . LYS B 1 128 ? 4.625 12.766 0.078 1 98.94 128 LYS B O 1
ATOM 2258 N N . ARG B 1 129 ? 5.012 11.289 1.709 1 98.81 129 ARG B N 1
ATOM 2259 C CA . ARG B 1 129 ? 5.508 12.289 2.652 1 98.81 129 ARG B CA 1
ATOM 2260 C C . ARG B 1 129 ? 7.02 12.188 2.812 1 98.81 129 ARG B C 1
ATOM 2262 O O . ARG B 1 129 ? 7.543 11.133 3.168 1 98.81 129 ARG B O 1
ATOM 2269 N N . ALA B 1 130 ? 7.648 13.297 2.594 1 98.81 130 ALA B N 1
ATOM 2270 C CA . ALA B 1 130 ? 9.102 13.312 2.732 1 98.81 130 ALA B CA 1
ATOM 2271 C C . ALA B 1 130 ? 9.516 13.312 4.203 1 98.81 130 ALA B C 1
ATOM 2273 O O . ALA B 1 130 ? 8.898 13.992 5.023 1 98.81 130 ALA B O 1
ATOM 2274 N N . ALA B 1 131 ? 10.555 12.555 4.477 1 98.88 131 ALA B N 1
ATOM 2275 C CA . ALA B 1 131 ? 11.07 12.461 5.84 1 98.88 131 ALA B CA 1
ATOM 2276 C C . ALA B 1 131 ? 11.32 13.844 6.434 1 98.88 131 ALA B C 1
ATOM 2278 O O . ALA B 1 131 ? 11.852 14.727 5.758 1 98.88 131 ALA B O 1
ATOM 2279 N N . ARG B 1 132 ? 10.844 13.984 7.691 1 98.75 132 ARG B N 1
ATOM 2280 C CA . ARG B 1 132 ? 11.062 15.133 8.562 1 98.75 132 ARG B CA 1
ATOM 2281 C C . ARG B 1 132 ? 10.516 16.406 7.93 1 98.75 132 ARG B C 1
ATOM 2283 O O . ARG B 1 132 ? 11.078 17.484 8.117 1 98.75 132 ARG B O 1
ATOM 2290 N N . THR B 1 133 ? 9.516 16.297 7.125 1 98.81 133 THR B N 1
ATOM 2291 C CA . THR B 1 133 ? 8.742 17.453 6.672 1 98.81 133 THR B CA 1
ATOM 2292 C C . THR B 1 133 ? 7.355 17.453 7.309 1 98.81 133 THR B C 1
ATOM 2294 O O . THR B 1 133 ? 6.758 16.391 7.512 1 98.81 133 THR B O 1
ATOM 2297 N N . PRO B 1 134 ? 6.887 18.594 7.621 1 98.69 134 PRO B N 1
ATOM 2298 C CA . PRO B 1 134 ? 5.598 18.672 8.312 1 98.69 134 PRO B CA 1
ATOM 2299 C C . PRO B 1 134 ? 4.414 18.453 7.367 1 98.69 134 PRO B C 1
ATOM 2301 O O . PRO B 1 134 ? 4.441 18.906 6.223 1 98.69 134 PRO B O 1
ATOM 2304 N N . HIS B 1 135 ? 3.41 17.766 7.836 1 98.69 135 HIS B N 1
ATOM 2305 C CA . HIS B 1 135 ? 2.182 17.531 7.09 1 98.69 135 HIS B CA 1
ATOM 2306 C C . HIS B 1 135 ? 1.018 17.219 8.023 1 98.69 135 HIS B C 1
ATOM 2308 O O . HIS B 1 135 ? 1.217 17.031 9.227 1 98.69 135 HIS B O 1
ATOM 2314 N N . TYR B 1 136 ? -0.131 17.266 7.52 1 98.12 136 TYR B N 1
ATOM 2315 C CA . TYR B 1 136 ? -1.356 16.844 8.195 1 98.12 136 TYR B CA 1
ATOM 2316 C C . TYR B 1 136 ? -2.398 16.375 7.188 1 98.12 136 TYR B C 1
ATOM 2318 O O . TYR B 1 136 ? -2.27 16.625 5.984 1 98.12 136 TYR B O 1
ATOM 2326 N N . ASP B 1 137 ? -3.332 15.648 7.629 1 98.25 137 ASP B N 1
ATOM 2327 C CA . ASP B 1 137 ? -4.289 14.984 6.746 1 98.25 137 ASP B CA 1
ATOM 2328 C C . ASP B 1 137 ? -5.527 14.539 7.516 1 98.25 137 ASP B C 1
ATOM 2330 O O . ASP B 1 137 ? -5.527 14.516 8.75 1 98.25 137 ASP B O 1
ATOM 2334 N N . GLY B 1 138 ? -6.57 14.234 6.766 1 98 138 GLY B N 1
ATOM 2335 C CA . GLY B 1 138 ? -7.832 13.789 7.336 1 98 138 GLY B CA 1
ATOM 2336 C C . GLY B 1 138 ? -8.969 13.781 6.336 1 98 138 GLY B C 1
ATOM 2337 O O . GLY B 1 138 ? -8.75 13.633 5.133 1 98 138 GLY B O 1
ATOM 2338 N N . VAL B 1 139 ? -10.203 13.758 6.902 1 98.38 139 VAL B N 1
ATOM 2339 C CA . VAL B 1 139 ? -11.422 13.812 6.105 1 98.38 139 VAL B CA 1
ATOM 2340 C C . VAL B 1 139 ? -12.352 14.891 6.66 1 98.38 139 VAL B C 1
ATOM 2342 O O . VAL B 1 139 ? -12.719 14.859 7.84 1 98.38 139 VAL B O 1
ATOM 2345 N N . PRO B 1 140 ? -12.711 15.82 5.836 1 97.69 140 PRO B N 1
ATOM 2346 C CA . PRO B 1 140 ? -13.625 16.859 6.301 1 97.69 140 PRO B CA 1
ATOM 2347 C C . PRO B 1 140 ? -14.977 16.312 6.762 1 97.69 140 PRO B C 1
ATOM 2349 O O . PRO B 1 140 ? -15.398 15.242 6.297 1 97.69 140 PRO B O 1
ATOM 2352 N N . ALA B 1 141 ? -15.656 17.094 7.523 1 96.12 141 ALA B N 1
ATOM 2353 C CA . ALA B 1 141 ? -16.891 16.656 8.172 1 96.12 141 ALA B CA 1
ATOM 2354 C C . ALA B 1 141 ? -18.016 16.484 7.148 1 96.12 141 ALA B C 1
ATOM 2356 O O . ALA B 1 141 ? -18.953 15.711 7.367 1 96.12 141 ALA B O 1
ATOM 2357 N N . ASP B 1 142 ? -17.984 17.156 6.094 1 95.62 142 ASP B N 1
ATOM 2358 C CA . ASP B 1 142 ? -19.078 17.141 5.137 1 95.62 142 ASP B CA 1
ATOM 2359 C C . ASP B 1 142 ? -18.969 15.945 4.195 1 95.62 142 ASP B C 1
ATOM 2361 O O . ASP B 1 142 ? -19.828 15.758 3.322 1 95.62 142 ASP B O 1
ATOM 2365 N N . HIS B 1 143 ? -17.938 15.227 4.32 1 95 143 HIS B N 1
ATOM 2366 C CA . HIS B 1 143 ? -17.828 13.984 3.566 1 95 143 HIS B CA 1
ATOM 2367 C C . HIS B 1 143 ? -18.547 12.844 4.277 1 95 143 HIS B C 1
ATOM 2369 O O . HIS B 1 143 ? -18.547 12.766 5.508 1 95 143 HIS B O 1
ATOM 2375 N N . ALA B 1 144 ? -19.109 11.969 3.541 1 92 144 ALA B N 1
ATOM 2376 C CA . ALA B 1 144 ? -19.969 10.93 4.098 1 92 144 ALA B CA 1
ATOM 2377 C C . ALA B 1 144 ? -19.156 9.703 4.496 1 92 144 ALA B C 1
ATOM 2379 O O . ALA B 1 144 ? -19.469 9.047 5.496 1 92 144 ALA B O 1
ATOM 2380 N N . ASP B 1 145 ? -18.219 9.398 3.754 1 96.69 145 ASP B N 1
ATOM 2381 C CA . ASP B 1 145 ? -17.547 8.117 3.932 1 96.69 145 ASP B CA 1
ATOM 2382 C C . ASP B 1 145 ? -16.141 8.297 4.488 1 96.69 145 ASP B C 1
ATOM 2384 O O . ASP B 1 145 ? -15.477 9.297 4.195 1 96.69 145 ASP B O 1
ATOM 2388 N N . PRO B 1 146 ? -15.68 7.324 5.324 1 98.06 146 PRO B N 1
ATOM 2389 C CA . PRO B 1 146 ? -14.273 7.332 5.727 1 98.06 146 PRO B CA 1
ATOM 2390 C C . PRO B 1 146 ? -13.32 7.078 4.559 1 98.06 146 PRO B C 1
ATOM 2392 O O . PRO B 1 146 ? -13.758 6.656 3.484 1 98.06 146 PRO B O 1
ATOM 2395 N N . ALA B 1 147 ? -12.102 7.445 4.77 1 98.62 147 ALA B N 1
ATOM 2396 C CA . ALA B 1 147 ? -11.023 7.066 3.865 1 98.62 147 ALA B CA 1
ATOM 2397 C C . ALA B 1 147 ? -10.133 6 4.496 1 98.62 147 ALA B C 1
ATOM 2399 O O . ALA B 1 147 ? -9.82 6.066 5.688 1 98.62 147 ALA B O 1
ATOM 2400 N N . VAL B 1 148 ? -9.758 5 3.727 1 98.81 148 VAL B N 1
ATOM 2401 C CA . VAL B 1 148 ? -8.812 3.975 4.16 1 98.81 148 VAL B CA 1
ATOM 2402 C C . VAL B 1 148 ? -7.531 4.07 3.33 1 98.81 148 VAL B C 1
ATOM 2404 O O . VAL B 1 148 ? -7.586 4.125 2.1 1 98.81 148 VAL B O 1
ATOM 2407 N N . ILE B 1 149 ? -6.363 4.145 4.031 1 98.88 149 ILE B N 1
ATOM 2408 C CA . ILE B 1 149 ? -5.059 4.344 3.408 1 98.88 149 ILE B CA 1
ATOM 2409 C C . ILE B 1 149 ? -4.125 3.197 3.793 1 98.88 149 ILE B C 1
ATOM 2411 O O . ILE B 1 149 ? -4.051 2.816 4.965 1 98.88 149 ILE B O 1
ATOM 2415 N N . ALA B 1 150 ? -3.488 2.57 2.799 1 99 150 ALA B N 1
ATOM 2416 C CA . ALA B 1 150 ? -2.334 1.713 3.057 1 99 150 ALA B CA 1
ATOM 2417 C C . ALA B 1 150 ? -1.064 2.539 3.23 1 99 150 ALA B C 1
ATOM 2419 O O . ALA B 1 150 ? -0.631 3.227 2.301 1 99 150 ALA B O 1
ATOM 2420 N N . VAL B 1 151 ? -0.485 2.5 4.398 1 98.94 151 VAL B N 1
ATOM 2421 C CA . VAL B 1 151 ? 0.709 3.273 4.723 1 98.94 151 VAL B CA 1
ATOM 2422 C C . VAL B 1 151 ? 1.901 2.336 4.898 1 98.94 151 VAL B C 1
ATOM 2424 O O . VAL B 1 151 ? 1.915 1.504 5.809 1 98.94 151 VAL B O 1
ATOM 2427 N N . PHE B 1 152 ? 2.861 2.527 4.07 1 98.94 152 PHE B N 1
ATOM 2428 C CA . PHE B 1 152 ? 4.082 1.734 4.074 1 98.94 152 PHE B CA 1
ATOM 2429 C C . PHE B 1 152 ? 5.297 2.613 4.344 1 98.94 152 PHE B C 1
ATOM 2431 O O . PHE B 1 152 ? 5.27 3.818 4.082 1 98.94 152 PHE B O 1
ATOM 2438 N N . GLY B 1 153 ? 6.355 1.941 4.879 1 98.75 153 GLY B N 1
ATOM 2439 C CA . GLY B 1 153 ? 7.613 2.631 5.125 1 98.75 153 GLY B CA 1
ATOM 2440 C C . GLY B 1 153 ? 8.609 1.801 5.91 1 98.75 153 GLY B C 1
ATOM 2441 O O . GLY B 1 153 ? 8.484 0.575 5.977 1 98.75 153 GLY B O 1
ATOM 2442 N N . GLU B 1 154 ? 9.648 2.561 6.312 1 98.56 154 GLU B N 1
ATOM 2443 C CA . GLU B 1 154 ? 10.68 1.998 7.188 1 98.56 154 GLU B CA 1
ATOM 2444 C C . GL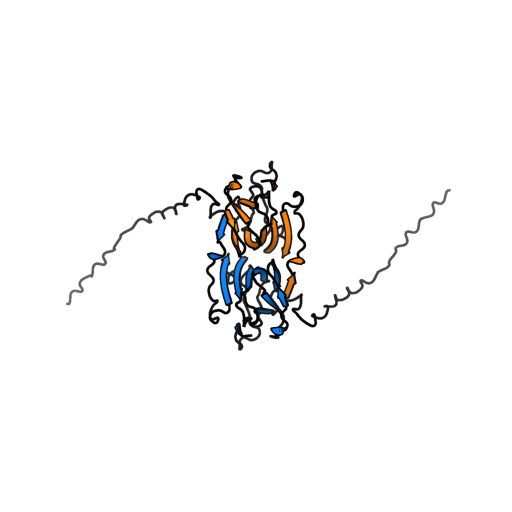U B 1 154 ? 10.617 2.615 8.578 1 98.56 154 GLU B C 1
ATOM 2446 O O . GLU B 1 154 ? 10.453 3.83 8.719 1 98.56 154 GLU B O 1
ATOM 2451 N N . GLY B 1 155 ? 10.703 1.685 9.57 1 98.38 155 GLY B N 1
ATOM 2452 C CA . GLY B 1 155 ? 10.758 2.188 10.93 1 98.38 155 GLY B CA 1
ATOM 2453 C C . GLY B 1 155 ? 12.164 2.344 11.461 1 98.38 155 GLY B C 1
ATOM 2454 O O . GLY B 1 155 ? 13.133 1.941 10.805 1 98.38 155 GLY B O 1
ATOM 2455 N N . PRO B 1 156 ? 12.266 2.945 12.672 1 98.75 156 PRO B N 1
ATOM 2456 C CA . PRO B 1 156 ? 11.211 3.594 13.461 1 98.75 156 PRO B CA 1
ATOM 2457 C C . PRO B 1 156 ? 10.758 4.922 12.859 1 98.75 156 PRO B C 1
ATOM 2459 O O . PRO B 1 156 ? 11.578 5.672 12.328 1 98.75 156 PRO B O 1
ATOM 2462 N N . VAL B 1 157 ? 9.484 5.246 12.992 1 98.19 157 VAL B N 1
ATOM 2463 C CA . VAL B 1 157 ? 8.945 6.418 12.312 1 98.19 157 VAL B CA 1
ATOM 2464 C C . VAL B 1 157 ? 9.266 7.68 13.117 1 98.19 157 VAL B C 1
ATOM 2466 O O . VAL B 1 157 ? 9.367 8.773 12.555 1 98.19 157 VAL B O 1
ATOM 2469 N N . ASP B 1 158 ? 9.367 7.566 14.516 1 98.12 158 ASP B N 1
ATOM 2470 C CA . ASP B 1 158 ? 9.75 8.688 15.367 1 98.12 158 ASP B CA 1
ATOM 2471 C C . ASP B 1 158 ? 8.922 9.93 15.047 1 98.12 158 ASP B C 1
ATOM 2473 O O . ASP B 1 158 ? 9.477 10.984 14.75 1 98.12 158 ASP B O 1
ATOM 2477 N N . MET B 1 159 ? 7.676 9.812 15.258 1 97.31 159 MET B N 1
ATOM 2478 C CA . MET B 1 159 ? 6.77 10.914 14.961 1 97.31 159 MET B CA 1
ATOM 2479 C C . MET B 1 159 ? 7.039 12.102 15.875 1 97.31 159 MET B C 1
ATOM 2481 O O . MET B 1 159 ? 7.234 11.93 17.078 1 97.31 159 MET B O 1
ATOM 2485 N N . LEU B 1 160 ? 7.062 13.336 15.359 1 97.94 160 LEU B N 1
ATOM 2486 C CA . LEU B 1 160 ? 7.184 14.578 16.125 1 97.94 160 LEU B CA 1
ATOM 2487 C C . LEU B 1 160 ? 6.062 15.547 15.758 1 97.94 160 LEU B C 1
ATOM 2489 O O . LEU B 1 160 ? 5.891 15.891 14.594 1 97.94 160 LEU B O 1
ATOM 2493 N N . LEU B 1 161 ? 5.324 15.961 16.75 1 97.81 161 LEU B N 1
ATOM 2494 C CA . LEU B 1 161 ? 4.348 17.031 16.547 1 97.81 161 LEU B CA 1
ATOM 2495 C C . LEU B 1 161 ? 5.043 18.375 16.344 1 97.81 161 LEU B C 1
ATOM 2497 O O . LEU B 1 161 ? 6.023 18.672 17.031 1 97.81 161 LEU B O 1
ATOM 2501 N N . VAL B 1 162 ? 4.469 19.141 15.477 1 98.06 162 VAL B N 1
ATOM 2502 C CA . VAL B 1 162 ? 4.988 20.484 15.297 1 98.06 162 VAL B CA 1
ATOM 2503 C C . VAL B 1 162 ? 4.758 21.297 16.562 1 98.06 162 VAL B C 1
ATOM 2505 O O . VAL B 1 162 ? 5.617 22.078 16.984 1 98.06 162 VAL B O 1
ATOM 2508 N N . ASP B 1 163 ? 3.598 21.172 17.141 1 97.19 163 ASP B N 1
ATOM 2509 C CA . ASP B 1 163 ? 3.234 21.828 18.391 1 97.19 163 ASP B CA 1
ATOM 2510 C C . ASP B 1 163 ? 2.668 20.828 19.391 1 97.19 163 ASP B C 1
ATOM 2512 O O . ASP B 1 163 ? 1.461 20.578 19.406 1 97.19 163 ASP B O 1
ATOM 2516 N N . PRO B 1 164 ? 3.518 20.312 20.297 1 95.25 164 PRO B N 1
ATOM 2517 C CA . PRO B 1 164 ? 3.088 19.25 21.219 1 95.25 164 PRO B CA 1
ATOM 2518 C C . PRO B 1 164 ? 2.094 19.75 22.266 1 95.25 164 PRO B C 1
ATOM 2520 O O . PRO B 1 164 ? 1.49 18.938 22.969 1 95.25 164 PRO B O 1
ATOM 2523 N N . ALA B 1 165 ? 1.878 21.016 22.312 1 94.81 165 ALA B N 1
ATOM 2524 C CA . ALA B 1 165 ? 0.918 21.562 23.281 1 94.81 165 ALA B CA 1
ATOM 2525 C C . ALA B 1 165 ? -0.505 21.484 22.734 1 94.81 165 ALA B C 1
ATOM 2527 O O . ALA B 1 165 ? -1.472 21.688 23.469 1 94.81 165 ALA B O 1
ATOM 2528 N N . GLN B 1 166 ? -0.616 21.25 21.469 1 92.06 166 GLN B N 1
ATOM 2529 C CA . GLN B 1 166 ? -1.924 21.125 20.844 1 92.06 166 GLN B CA 1
ATOM 2530 C C . GLN B 1 166 ? -2.303 19.656 20.656 1 92.06 166 GLN B C 1
ATOM 2532 O O . GLN B 1 166 ? -1.431 18.797 20.578 1 92.06 166 GLN B O 1
ATOM 2537 N N . PRO B 1 167 ? -3.627 19.359 20.578 1 92.06 167 PRO B N 1
ATOM 2538 C CA . PRO B 1 167 ? -4.031 17.969 20.344 1 92.06 167 PRO B CA 1
ATOM 2539 C C . PRO B 1 167 ? -3.463 17.406 19.047 1 92.06 167 PRO B C 1
ATOM 2541 O O . PRO B 1 167 ? -3.383 18.109 18.031 1 92.06 167 PRO B O 1
ATOM 2544 N N . SER B 1 168 ? -3.031 16.172 19.078 1 93.12 168 SER B N 1
ATOM 2545 C CA . SER B 1 168 ? -2.469 15.516 17.906 1 93.12 168 SER B CA 1
ATOM 2546 C C . SER B 1 168 ? -3.545 15.234 16.859 1 93.12 168 SER B C 1
ATOM 2548 O O . SER B 1 168 ? -3.238 15.047 15.68 1 93.12 168 SER B O 1
ATOM 2550 N N . TRP B 1 169 ? -4.809 15.117 17.297 1 93.25 169 TRP B N 1
ATOM 2551 C CA . TRP B 1 169 ? -5.996 14.898 16.484 1 93.25 169 TRP B CA 1
ATOM 2552 C C . TRP B 1 169 ? -7.02 16.016 16.703 1 93.25 169 TRP B C 1
ATOM 2554 O O . TRP B 1 169 ? -7.32 16.375 17.828 1 93.25 169 TRP B O 1
ATOM 2564 N N . ARG B 1 170 ? -7.543 16.5 15.547 1 94.38 170 ARG B N 1
ATOM 2565 C CA . ARG B 1 170 ? -8.359 17.719 15.633 1 94.38 170 ARG B CA 1
ATOM 2566 C C . ARG B 1 170 ? -9.68 17.531 14.898 1 94.38 170 ARG B C 1
ATOM 2568 O O . ARG B 1 170 ? -9.711 16.984 13.797 1 94.38 170 ARG B O 1
ATOM 2575 N N . ARG B 1 171 ? -10.672 17.984 15.508 1 93.94 171 ARG B N 1
ATOM 2576 C CA . ARG B 1 171 ? -11.969 18.047 14.836 1 93.94 171 ARG B CA 1
ATOM 2577 C C . ARG B 1 171 ? -12.031 19.219 13.867 1 93.94 171 ARG B C 1
ATOM 2579 O O . ARG B 1 171 ? -11.57 20.312 14.188 1 93.94 171 ARG B O 1
ATOM 2586 N N . VAL B 1 172 ? -12.586 18.906 12.758 1 92.62 172 VAL B N 1
ATOM 2587 C CA . VAL B 1 172 ? -12.703 19.953 11.75 1 92.62 172 VAL B CA 1
ATOM 2588 C C . VAL B 1 172 ? -14.141 20.031 11.242 1 92.62 172 VAL B C 1
ATOM 2590 O O . VAL B 1 172 ? -14.812 19 11.109 1 92.62 172 VAL B O 1
#

pLDDT: mean 84.69, std 25.48, range [23.69, 99.0]

Nearest PDB structures (foldseek):
  6l9i-assembly1_D  TM=7.239E-01  e=1.024E-05  Companilactobacillus farciminis
  5vg3-assembly1_A  TM=7.542E-01  e=4.029E-05  Bacillus subtilis
  6ufi-assembly1_A  TM=7.461E-01  e=6.246E-05  Bacillus subtilis
  4met-assembly1_A  TM=7.353E-01  e=1.141E-04  Bacillus subtilis subsp. subtilis str. 168
  6tzp-assembly1_A  TM=6.587E-01  e=3.611E-05  Bacillus subtilis